Protein AF-0000000084936462 (afdb_homodimer)

InterPro domains:
  IPR008503 Retropepsin-like aspartic endopeptidase RimB [PF05618] (37-159)
  IPR021109 Aspartic peptidase domain superfamily [G3DSA:2.40.70.10] (25-157)
  IPR021109 Aspartic peptidase domain superfamily [SSF50630] (28-159)

Structure (mmCIF, N/CA/C/O backbone):
data_AF-0000000084936462-model_v1
#
loop_
_entity.id
_entity.type
_entity.pdbx_description
1 polymer 'Putative ATP-dependent zinc protease domain-containing protein'
#
loop_
_atom_site.group_PDB
_atom_site.id
_atom_site.type_symbol
_atom_site.label_atom_id
_atom_site.label_alt_id
_atom_site.label_comp_id
_atom_site.label_asym_id
_atom_site.label_entity_id
_atom_site.label_seq_id
_atom_site.pdbx_PDB_ins_code
_atom_site.Cartn_x
_atom_site.Cartn_y
_atom_site.Cartn_z
_atom_site.occupancy
_atom_site.B_iso_or_equiv
_atom_site.auth_seq_id
_atom_site.auth_comp_id
_atom_site.auth_asym_id
_atom_site.auth_atom_id
_atom_site.pdbx_PDB_model_num
ATOM 1 N N . MET A 1 1 ? -70.438 -21.828 -47.156 1 36.28 1 MET A N 1
ATOM 2 C CA . MET A 1 1 ? -70.188 -21.406 -45.781 1 36.28 1 MET A CA 1
ATOM 3 C C . MET A 1 1 ? -68.688 -21.172 -45.562 1 36.28 1 MET A C 1
ATOM 5 O O . MET A 1 1 ? -67.938 -22.125 -45.562 1 36.28 1 MET A O 1
ATOM 9 N N . VAL A 1 2 ? -68.188 -20.016 -46.031 1 46.34 2 VAL A N 1
ATOM 10 C CA . VAL A 1 2 ? -66.812 -19.578 -46.094 1 46.34 2 VAL A CA 1
ATOM 11 C C . VAL A 1 2 ? -66.25 -19.375 -44.656 1 46.34 2 VAL A C 1
ATOM 13 O O . VAL A 1 2 ? -66.812 -18.594 -43.875 1 46.34 2 VAL A O 1
ATOM 16 N N . LYS A 1 3 ? -65.625 -20.406 -44.031 1 43.53 3 LYS A N 1
ATOM 17 C CA . LYS A 1 3 ? -65 -20.406 -42.719 1 43.53 3 LYS A CA 1
ATOM 18 C C . LYS A 1 3 ? -63.875 -19.359 -42.688 1 43.53 3 LYS A C 1
ATOM 20 O O . LYS A 1 3 ? -62.938 -19.406 -43.469 1 43.53 3 LYS A O 1
ATOM 25 N N . HIS A 1 4 ? -64.125 -18.094 -42.344 1 48.53 4 HIS A N 1
ATOM 26 C CA . HIS A 1 4 ? -63.156 -17.031 -42.062 1 48.53 4 HIS A CA 1
ATOM 27 C C . HIS A 1 4 ? -62.25 -17.438 -40.906 1 48.53 4 HIS A C 1
ATOM 29 O O . HIS A 1 4 ? -62.719 -17.734 -39.812 1 48.53 4 HIS A O 1
ATOM 35 N N . TYR A 1 5 ? -61.094 -18.141 -41.125 1 45.81 5 TYR A N 1
ATOM 36 C CA . TYR A 1 5 ? -60.062 -18.391 -40.156 1 45.81 5 TYR A CA 1
ATOM 37 C C . TYR A 1 5 ? -59.438 -17.078 -39.656 1 45.81 5 TYR A C 1
ATOM 39 O O . TYR A 1 5 ? -59.031 -16.234 -40.438 1 45.81 5 TYR A O 1
ATOM 47 N N . CYS A 1 6 ? -59.938 -16.5 -38.562 1 41.47 6 CYS A N 1
ATOM 48 C CA . CYS A 1 6 ? -59.344 -15.383 -37.875 1 41.47 6 CYS A CA 1
ATOM 49 C C . CYS A 1 6 ? -57.906 -15.734 -37.406 1 41.47 6 CYS A C 1
ATOM 51 O O . CYS A 1 6 ? -57.719 -16.719 -36.719 1 41.47 6 CYS A O 1
ATOM 53 N N . LYS A 1 7 ? -56.875 -15.297 -38.219 1 46.41 7 LYS A N 1
ATOM 54 C CA . LYS A 1 7 ? -55.469 -15.359 -37.812 1 46.41 7 LYS A CA 1
ATOM 55 C C . LYS A 1 7 ? -55.219 -14.602 -36.5 1 46.41 7 LYS A C 1
ATOM 57 O O . LYS A 1 7 ? -55.438 -13.391 -36.438 1 46.41 7 LYS A O 1
ATOM 62 N N . VAL A 1 8 ? -55.438 -15.211 -35.344 1 48.88 8 VAL A N 1
ATOM 63 C CA . VAL A 1 8 ? -55 -14.648 -34.062 1 48.88 8 VAL A CA 1
ATOM 64 C C . VAL A 1 8 ? -53.5 -14.422 -34.094 1 48.88 8 VAL A C 1
ATOM 66 O O . VAL A 1 8 ? -52.719 -15.352 -34.281 1 48.88 8 VAL A O 1
ATOM 69 N N . LEU A 1 9 ? -53 -13.211 -34.531 1 51.03 9 LEU A N 1
ATOM 70 C CA . LEU A 1 9 ? -51.625 -12.773 -34.375 1 51.03 9 LEU A CA 1
ATOM 71 C C . LEU A 1 9 ? -51.219 -12.727 -32.906 1 51.03 9 LEU A C 1
ATOM 73 O O . LEU A 1 9 ? -51.781 -11.945 -32.125 1 51.03 9 LEU A O 1
ATOM 77 N N . LEU A 1 10 ? -50.781 -13.867 -32.375 1 52.81 10 LEU A N 1
ATOM 78 C CA . LEU A 1 10 ? -50.156 -13.875 -31.047 1 52.81 10 LEU A CA 1
ATOM 79 C C . LEU A 1 10 ? -48.906 -13.008 -31.031 1 52.81 10 LEU A C 1
ATOM 81 O O . LEU A 1 10 ? -47.938 -13.297 -31.734 1 52.81 10 LEU A O 1
ATOM 85 N N . LEU A 1 11 ? -49.031 -11.688 -30.828 1 53.72 11 LEU A N 1
ATOM 86 C CA . LEU A 1 11 ? -47.875 -10.828 -30.531 1 53.72 11 LEU A CA 1
ATOM 87 C C . LEU A 1 11 ? -47.156 -11.305 -29.297 1 53.72 11 LEU A C 1
ATOM 89 O O . LEU A 1 11 ? -47.719 -11.312 -28.188 1 53.72 11 LEU A O 1
ATOM 93 N N . ALA A 1 12 ? -46.125 -12.195 -29.484 1 56.03 12 ALA A N 1
ATOM 94 C CA . ALA A 1 12 ? -45.219 -12.539 -28.391 1 56.03 12 ALA A CA 1
ATOM 95 C C . ALA A 1 12 ? -44.5 -11.305 -27.875 1 56.03 12 ALA A C 1
ATOM 97 O O . ALA A 1 12 ? -43.719 -10.672 -28.609 1 56.03 12 ALA A O 1
ATOM 98 N N . LEU A 1 13 ? -45.062 -10.508 -26.938 1 56.88 13 LEU A N 1
ATOM 99 C CA . LEU A 1 13 ? -44.344 -9.469 -26.219 1 56.88 13 LEU A CA 1
ATOM 100 C C . LEU A 1 13 ? -43.062 -10.023 -25.609 1 56.88 13 LEU A C 1
ATOM 102 O O . LEU A 1 13 ? -43.125 -10.828 -24.672 1 56.88 13 LEU A O 1
ATOM 106 N N . LEU A 1 14 ? -41.969 -10.109 -26.344 1 55.12 14 LEU A N 1
ATOM 107 C CA . LEU A 1 14 ? -40.656 -10.391 -25.766 1 55.12 14 LEU A CA 1
ATOM 108 C C . LEU A 1 14 ? -40.281 -9.328 -24.734 1 55.12 14 LEU A C 1
ATOM 110 O O . LEU A 1 14 ? -40.031 -8.18 -25.078 1 55.12 14 LEU A O 1
ATOM 114 N N . LEU A 1 15 ? -40.812 -9.359 -23.547 1 55.59 15 LEU A N 1
ATOM 115 C CA . LEU A 1 15 ? -40.281 -8.5 -22.5 1 55.59 15 LEU A CA 1
ATOM 116 C C . LEU A 1 15 ? -38.781 -8.703 -22.328 1 55.59 15 LEU A C 1
ATOM 118 O O . LEU A 1 15 ? -38.312 -9.828 -22.188 1 55.59 15 LEU A O 1
ATOM 122 N N . PRO A 1 16 ? -38.031 -7.691 -22.688 1 55.25 16 PRO A N 1
ATOM 123 C CA . PRO A 1 16 ? -36.594 -7.828 -22.375 1 55.25 16 PRO A CA 1
ATOM 124 C C . PRO A 1 16 ? -36.344 -8.133 -20.906 1 55.25 16 PRO A C 1
ATOM 126 O O . PRO A 1 16 ? -36.938 -7.496 -20.031 1 55.25 16 PRO A O 1
ATOM 129 N N . LEU A 1 17 ? -35.969 -9.359 -20.578 1 55.22 17 LEU A N 1
ATOM 130 C CA . LEU A 1 17 ? -35.406 -9.609 -19.266 1 55.22 17 LEU A CA 1
ATOM 131 C C . LEU A 1 17 ? -34.219 -8.656 -19 1 55.22 17 LEU A C 1
ATOM 133 O O . LEU A 1 17 ? -33.188 -8.758 -19.641 1 55.22 17 LEU A O 1
ATOM 137 N N . ALA A 1 18 ? -34.5 -7.465 -18.609 1 45.22 18 ALA A N 1
ATOM 138 C CA . ALA A 1 18 ? -33.375 -6.688 -18.094 1 45.22 18 ALA A CA 1
ATOM 139 C C . ALA A 1 18 ? -32.562 -7.488 -17.062 1 45.22 18 ALA A C 1
ATOM 141 O O . ALA A 1 18 ? -33.125 -7.918 -16.047 1 45.22 18 ALA A O 1
ATOM 142 N N . GLY A 1 19 ? -31.609 -8.156 -17.484 1 42.41 19 GLY A N 1
ATOM 143 C CA . GLY A 1 19 ? -30.672 -8.703 -16.516 1 42.41 19 GLY A CA 1
ATOM 144 C C . GLY A 1 19 ? -30.25 -7.703 -15.461 1 42.41 19 GLY A C 1
ATOM 145 O O . GLY A 1 19 ? -29.672 -6.656 -15.781 1 42.41 19 GLY A O 1
ATOM 146 N N . THR A 1 20 ? -30.969 -7.504 -14.516 1 44.44 20 THR A N 1
ATOM 147 C CA . THR A 1 20 ? -30.359 -6.82 -13.383 1 44.44 20 THR A CA 1
ATOM 148 C C . THR A 1 20 ? -28.953 -7.344 -13.117 1 44.44 20 THR A C 1
ATOM 150 O O . THR A 1 20 ? -28.75 -8.547 -12.938 1 44.44 20 THR A O 1
ATOM 153 N N . SER A 1 21 ? -27.969 -6.891 -13.766 1 45.19 21 SER A N 1
ATOM 154 C CA . SER A 1 21 ? -26.625 -7.168 -13.273 1 45.19 21 SER A CA 1
ATOM 155 C C . SER A 1 21 ? -26.578 -7.062 -11.75 1 45.19 21 SER A C 1
ATOM 157 O O . SER A 1 21 ? -26.734 -5.977 -11.188 1 45.19 21 SER A O 1
ATOM 159 N N . LEU A 1 22 ? -27.141 -7.918 -11.07 1 44 22 LEU A N 1
ATOM 160 C CA . LEU A 1 22 ? -26.938 -7.914 -9.633 1 44 22 LEU A CA 1
ATOM 161 C C . LEU A 1 22 ? -25.5 -7.512 -9.289 1 44 22 LEU A C 1
ATOM 163 O O . LEU A 1 22 ? -24.547 -8.148 -9.742 1 44 22 LEU A O 1
ATOM 167 N N . ALA A 1 23 ? -25.203 -6.301 -9.32 1 49.84 23 ALA A N 1
ATOM 168 C CA . ALA A 1 23 ? -23.969 -5.93 -8.633 1 49.84 23 ALA A CA 1
ATOM 169 C C . ALA A 1 23 ? -23.656 -6.906 -7.504 1 49.84 23 ALA A C 1
ATOM 171 O O . ALA A 1 23 ? -24.453 -7.055 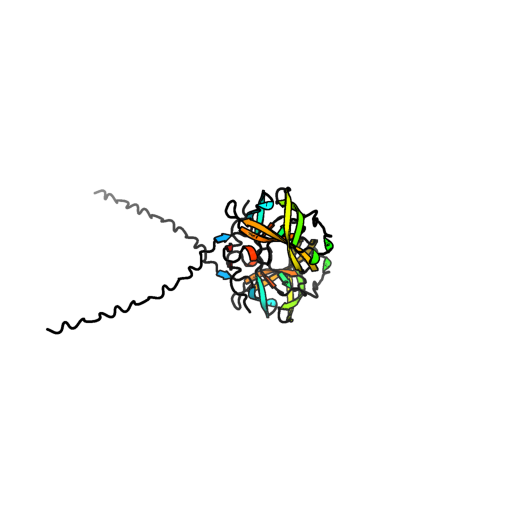-6.566 1 49.84 23 ALA A O 1
ATOM 172 N N . ALA A 1 24 ? -23.078 -8.117 -7.785 1 60.66 24 ALA A N 1
ATOM 173 C CA . ALA A 1 24 ? -22.719 -9.156 -6.828 1 60.66 24 ALA A CA 1
ATOM 174 C C . ALA A 1 24 ? -22.25 -8.555 -5.504 1 60.66 24 ALA A C 1
ATOM 176 O O . ALA A 1 24 ? -21.562 -7.527 -5.488 1 60.66 24 ALA A O 1
ATOM 177 N N . ASP A 1 25 ? -22.828 -8.891 -4.434 1 85.81 25 ASP A N 1
ATOM 178 C CA . ASP A 1 25 ? -22.531 -8.461 -3.072 1 85.81 25 ASP A CA 1
ATOM 179 C C . ASP A 1 25 ? -21.062 -8.695 -2.723 1 85.81 25 ASP A C 1
ATOM 181 O O . ASP A 1 25 ? -20.578 -9.828 -2.785 1 85.81 25 ASP A O 1
ATOM 185 N N . LYS A 1 26 ? -20.219 -7.668 -2.766 1 94.44 26 LYS A N 1
ATOM 186 C CA . LYS A 1 26 ? -18.812 -7.758 -2.414 1 94.44 26 LYS A CA 1
ATOM 187 C C . LYS A 1 26 ? -18.625 -8.125 -0.943 1 94.44 26 LYS A C 1
ATOM 189 O O . LYS A 1 26 ? -19.406 -7.703 -0.093 1 94.44 26 LYS A O 1
ATOM 194 N N . THR A 1 27 ? -17.672 -8.961 -0.724 1 96.62 27 THR A N 1
ATOM 195 C CA . THR A 1 27 ? -17.297 -9.328 0.635 1 96.62 27 THR A CA 1
ATOM 196 C C . THR A 1 27 ? -16.406 -8.25 1.259 1 96.62 27 THR A C 1
ATOM 198 O O . THR A 1 27 ? -15.523 -7.715 0.6 1 96.62 27 THR A O 1
ATOM 201 N N . VAL A 1 28 ? -16.625 -7.945 2.52 1 97.25 28 VAL A N 1
ATOM 202 C CA . VAL A 1 28 ? -15.781 -6.977 3.207 1 97.25 28 VAL A CA 1
ATOM 203 C C . VAL A 1 28 ? -14.594 -7.688 3.852 1 97.25 28 VAL A C 1
ATOM 205 O O . VAL A 1 28 ? -14.766 -8.68 4.566 1 97.25 28 VAL A O 1
ATOM 208 N N . ILE A 1 29 ? -13.383 -7.219 3.619 1 98.06 29 ILE A N 1
ATOM 209 C CA . ILE A 1 29 ? -12.156 -7.797 4.152 1 98.06 29 ILE A CA 1
ATOM 210 C C . ILE A 1 29 ? -11.391 -6.746 4.953 1 98.06 29 ILE A C 1
ATOM 212 O O . ILE A 1 29 ? -11.453 -5.555 4.641 1 98.06 29 ILE A O 1
ATOM 216 N N . GLY A 1 30 ? -10.742 -7.168 6.027 1 98.25 30 GLY A N 1
ATOM 217 C CA . GLY A 1 30 ? -9.953 -6.273 6.863 1 98.25 30 GLY A CA 1
ATOM 218 C C . GLY A 1 30 ? -8.555 -6.023 6.32 1 98.25 30 GLY A C 1
ATOM 219 O O . GLY A 1 30 ? -8.211 -6.504 5.238 1 98.25 30 GLY A O 1
ATOM 220 N N . PRO A 1 31 ? -7.766 -5.25 6.992 1 98.25 31 PRO A N 1
ATOM 221 C CA . PRO A 1 31 ? -6.434 -4.859 6.531 1 98.25 31 PRO A CA 1
ATOM 222 C C . PRO A 1 31 ? -5.426 -6.004 6.598 1 98.25 31 PRO A C 1
ATOM 224 O O . PRO A 1 31 ? -4.336 -5.906 6.027 1 98.25 31 PRO A O 1
ATOM 227 N N . VAL A 1 32 ? -5.75 -7.039 7.387 1 98.5 32 VAL A N 1
ATOM 228 C CA . VAL A 1 32 ? -4.988 -8.281 7.465 1 98.5 32 VAL A CA 1
ATOM 229 C C . VAL A 1 32 ? -5.934 -9.477 7.398 1 98.5 32 VAL A C 1
ATOM 231 O O . VAL A 1 32 ? -6.953 -9.508 8.094 1 98.5 32 VAL A O 1
ATOM 234 N N . ALA A 1 33 ? -5.633 -10.445 6.566 1 98.25 33 ALA A N 1
ATOM 235 C CA . ALA A 1 33 ? -6.488 -11.617 6.402 1 98.25 33 ALA A CA 1
ATOM 236 C C . ALA A 1 33 ? -5.66 -12.891 6.301 1 98.25 33 ALA A C 1
ATOM 238 O O . ALA A 1 33 ? -4.559 -12.883 5.746 1 98.25 33 ALA A O 1
ATOM 239 N N . ARG A 1 34 ? -6.16 -13.953 6.848 1 98.38 34 ARG A N 1
ATOM 240 C CA . ARG A 1 34 ? -5.547 -15.266 6.66 1 98.38 34 ARG A CA 1
ATOM 241 C C . ARG A 1 34 ? -5.926 -15.859 5.309 1 98.38 34 ARG A C 1
ATOM 243 O O . ARG A 1 34 ? -7.105 -16.094 5.031 1 98.38 34 ARG A O 1
ATOM 250 N N . LEU A 1 35 ? -4.969 -16.109 4.484 1 98.75 35 LEU A N 1
ATOM 251 C CA . LEU A 1 35 ? -5.195 -16.625 3.141 1 98.75 35 LEU A CA 1
ATOM 252 C C . LEU A 1 35 ? -4.234 -17.766 2.83 1 98.75 35 LEU A C 1
ATOM 254 O O . LEU A 1 35 ? -3.096 -17.766 3.297 1 98.75 35 LEU A O 1
ATOM 258 N N . ASN A 1 36 ? -4.711 -18.625 2.006 1 98.75 36 ASN A N 1
ATOM 259 C CA . ASN A 1 36 ? -3.936 -19.781 1.591 1 98.75 36 ASN A CA 1
ATOM 260 C C . ASN A 1 36 ? -3.322 -19.594 0.208 1 98.75 36 ASN A C 1
ATOM 262 O O . ASN A 1 36 ? -3.934 -18.969 -0.662 1 98.75 36 ASN A O 1
ATOM 266 N N . VAL A 1 37 ? -2.109 -20.062 0.071 1 98.88 37 VAL A N 1
ATOM 267 C CA . VAL A 1 37 ? -1.484 -20.25 -1.235 1 98.88 37 VAL A CA 1
ATOM 268 C C . VAL A 1 37 ? -1.336 -21.734 -1.535 1 98.88 37 VAL A C 1
ATOM 270 O O . VAL A 1 37 ? -0.519 -22.422 -0.917 1 98.88 37 VAL A O 1
ATOM 273 N N . VAL A 1 38 ? -2.012 -22.156 -2.525 1 98.94 38 VAL A N 1
ATOM 274 C CA . VAL A 1 38 ? -2.141 -23.594 -2.793 1 98.94 38 VAL A CA 1
ATOM 275 C C . VAL A 1 38 ? -0.78 -24.172 -3.168 1 98.94 38 VAL A C 1
ATOM 277 O O . VAL A 1 38 ? -0.371 -25.203 -2.633 1 98.94 38 VAL A O 1
ATOM 280 N N . GLU A 1 39 ? 0 -23.531 -4.008 1 98.81 39 GLU A N 1
ATOM 281 C CA . GLU A 1 39 ? 1.266 -24.031 -4.527 1 98.81 39 GLU A CA 1
ATOM 282 C C . GLU A 1 39 ? 2.307 -24.156 -3.416 1 98.81 39 GLU A C 1
ATOM 284 O O . GLU A 1 39 ? 3.203 -25 -3.49 1 98.81 39 GLU A O 1
ATOM 289 N N . ALA A 1 40 ? 2.135 -23.375 -2.391 1 98.75 40 ALA A N 1
ATOM 290 C CA . ALA A 1 40 ? 3.035 -23.453 -1.244 1 98.75 40 ALA A CA 1
ATOM 291 C C . ALA A 1 40 ? 2.502 -24.422 -0.195 1 98.75 40 ALA A C 1
ATOM 293 O O . ALA A 1 40 ? 3.236 -24.844 0.704 1 98.75 40 ALA A O 1
ATOM 294 N N . ASP A 1 41 ? 1.219 -24.703 -0.333 1 98.38 41 ASP A N 1
ATOM 295 C CA . ASP A 1 41 ? 0.508 -25.438 0.711 1 98.38 41 ASP A CA 1
ATOM 296 C C . ASP A 1 41 ? 0.708 -24.781 2.076 1 98.38 41 ASP A C 1
ATOM 298 O O . ASP A 1 41 ? 1.063 -25.453 3.047 1 98.38 41 ASP A O 1
ATOM 302 N N . LEU A 1 42 ? 0.593 -23.484 2.158 1 98.62 42 LEU A N 1
ATOM 303 C CA . LEU A 1 42 ? 0.785 -22.688 3.367 1 98.62 42 LEU A CA 1
ATOM 304 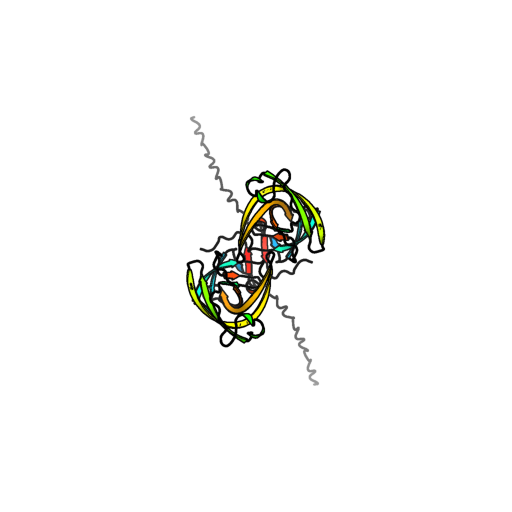C C . LEU A 1 42 ? -0.331 -21.656 3.523 1 98.62 42 LEU A C 1
ATOM 306 O O . LEU A 1 42 ? -0.841 -21.125 2.529 1 98.62 42 LEU A O 1
ATOM 310 N N . SER A 1 43 ? -0.66 -21.438 4.762 1 98.5 43 SER A N 1
ATOM 311 C CA . SER A 1 43 ? -1.491 -20.297 5.133 1 98.5 43 SER A CA 1
ATOM 312 C C . SER A 1 43 ? -0.637 -19.094 5.523 1 98.5 43 SER A C 1
ATOM 314 O O . SER A 1 43 ? 0.382 -19.25 6.199 1 98.5 43 SER A O 1
ATOM 316 N N . TYR A 1 44 ? -1.037 -17.922 5.082 1 98.62 44 TYR A N 1
ATOM 317 C CA . TYR A 1 44 ? -0.336 -16.672 5.355 1 98.62 44 TYR A CA 1
ATOM 318 C C . TYR A 1 44 ? -1.243 -15.695 6.082 1 98.62 44 TYR A C 1
ATOM 320 O O . TYR A 1 44 ? -2.453 -15.664 5.848 1 98.62 44 TYR A O 1
ATOM 328 N N . LEU A 1 45 ? -0.695 -14.953 6.98 1 98.25 45 LEU A N 1
ATOM 329 C CA . LEU A 1 45 ? -1.282 -13.648 7.266 1 98.25 45 LEU A CA 1
ATOM 330 C C . LEU A 1 45 ? -0.891 -12.633 6.195 1 98.25 45 LEU A C 1
ATOM 332 O O . LEU A 1 45 ? 0.29 -12.312 6.039 1 98.25 45 LEU A O 1
ATOM 336 N N . ALA A 1 46 ? -1.868 -12.188 5.473 1 98.62 46 ALA A N 1
ATOM 337 C CA . ALA A 1 46 ? -1.606 -11.32 4.328 1 98.62 46 ALA A CA 1
ATOM 338 C C . ALA A 1 46 ? -2.027 -9.883 4.621 1 98.62 46 ALA A C 1
ATOM 340 O O . ALA A 1 46 ? -3.07 -9.648 5.234 1 98.62 46 ALA A O 1
ATOM 341 N N . ARG A 1 47 ? -1.21 -8.961 4.25 1 98.06 47 ARG A N 1
ATOM 342 C CA . ARG A 1 47 ? -1.589 -7.555 4.27 1 98.06 47 ARG A CA 1
ATOM 343 C C . ARG A 1 47 ? -2.414 -7.191 3.041 1 98.06 47 ARG A C 1
ATOM 345 O O . ARG A 1 47 ? -2.027 -7.5 1.913 1 98.06 47 ARG A O 1
ATOM 352 N N . ILE A 1 48 ? -3.607 -6.598 3.266 1 98.75 48 ILE A N 1
ATOM 353 C CA . ILE A 1 48 ? -4.453 -6.109 2.182 1 98.75 48 ILE A CA 1
ATOM 354 C C . ILE A 1 48 ? -4.004 -4.711 1.764 1 98.75 48 ILE A C 1
ATOM 356 O O . ILE A 1 48 ? -4.102 -3.76 2.543 1 98.75 48 ILE A O 1
ATOM 360 N N . ASP A 1 49 ? -3.529 -4.605 0.579 1 97.69 49 ASP A N 1
ATOM 361 C CA . ASP A 1 49 ? -2.801 -3.424 0.125 1 97.69 49 ASP A CA 1
ATOM 362 C C . ASP A 1 49 ? -3.402 -2.869 -1.163 1 97.69 49 ASP A C 1
ATOM 364 O O . ASP A 1 49 ? -2.967 -3.223 -2.262 1 97.69 49 ASP A O 1
ATOM 368 N N . THR A 1 50 ? -4.266 -1.874 -1.041 1 98.5 50 THR A N 1
ATOM 369 C CA . THR A 1 50 ? -4.895 -1.265 -2.205 1 98.5 50 THR A CA 1
ATOM 370 C C . THR A 1 50 ? -3.92 -0.339 -2.928 1 98.5 50 THR A C 1
ATOM 372 O O . THR A 1 50 ? -4.199 0.125 -4.035 1 98.5 50 THR A O 1
ATOM 375 N N . GLY A 1 51 ? -2.744 -0.103 -2.412 1 96.19 51 GLY A N 1
ATOM 376 C CA . GLY A 1 51 ? -1.713 0.679 -3.076 1 96.19 51 GLY A CA 1
ATOM 377 C C . GLY A 1 51 ? -0.925 -0.117 -4.098 1 96.19 51 GLY A C 1
ATOM 378 O O . GLY A 1 51 ? -0.246 0.458 -4.953 1 96.19 51 GLY A O 1
ATOM 379 N N . ALA A 1 52 ? -1.007 -1.355 -3.992 1 95.38 52 ALA A N 1
ATOM 380 C CA . ALA A 1 52 ? -0.285 -2.24 -4.906 1 95.38 52 ALA A CA 1
ATOM 381 C C . ALA A 1 52 ? -1.195 -2.732 -6.027 1 95.38 52 ALA A C 1
ATOM 383 O O . ALA A 1 52 ? -2.277 -3.266 -5.766 1 95.38 52 ALA A O 1
ATOM 384 N N . SER A 1 53 ? -0.756 -2.633 -7.223 1 95.56 53 SER A N 1
ATOM 385 C CA . SER A 1 53 ? -1.545 -3.115 -8.352 1 95.56 53 SER A CA 1
ATOM 386 C C . SER A 1 53 ? -1.606 -4.641 -8.375 1 95.56 53 SER A C 1
ATOM 388 O O . SER A 1 53 ? -2.646 -5.219 -8.688 1 95.56 53 SER A O 1
ATOM 390 N N . LYS A 1 54 ? -0.461 -5.258 -7.949 1 97.31 54 LYS A N 1
ATOM 391 C CA . LYS A 1 54 ? -0.377 -6.715 -8 1 97.31 54 LYS A CA 1
ATOM 392 C C . LYS A 1 54 ? -0.127 -7.297 -6.613 1 97.31 54 LYS A C 1
ATOM 394 O O . LYS A 1 54 ? 0.604 -6.711 -5.809 1 97.31 54 LYS A O 1
ATOM 399 N N . THR A 1 55 ? -0.661 -8.453 -6.418 1 98.62 55 THR A N 1
ATOM 400 C CA . THR A 1 55 ? -0.336 -9.305 -5.277 1 98.62 55 THR A CA 1
ATOM 401 C C . THR A 1 55 ? 1.128 -9.734 -5.32 1 98.62 55 THR A C 1
ATOM 403 O O . THR A 1 55 ? 1.697 -9.906 -6.402 1 98.62 55 THR A O 1
ATOM 406 N N . SER A 1 56 ? 1.759 -9.836 -4.094 1 98.12 56 SER A N 1
ATOM 407 C CA . SER A 1 56 ? 3.166 -10.219 -4.031 1 98.12 56 SER A CA 1
ATOM 408 C C . SER A 1 56 ? 3.414 -11.234 -2.928 1 98.12 56 SER A C 1
ATOM 410 O O . SER A 1 56 ? 2.738 -11.219 -1.896 1 98.12 56 SER A O 1
ATOM 412 N N . ILE A 1 57 ? 4.414 -12.133 -3.139 1 98.81 57 ILE A N 1
ATOM 413 C CA . ILE A 1 57 ? 4.781 -13.133 -2.148 1 98.81 57 ILE A CA 1
ATOM 414 C C . ILE A 1 57 ? 6.293 -13.109 -1.922 1 98.81 57 ILE A C 1
ATOM 416 O O . ILE A 1 57 ? 7.059 -12.805 -2.84 1 98.81 57 ILE A O 1
ATOM 420 N N . HIS A 1 58 ? 6.68 -13.367 -0.722 1 98.56 58 HIS A N 1
ATOM 421 C CA . HIS A 1 58 ? 8.102 -13.508 -0.408 1 98.56 58 HIS A CA 1
ATOM 422 C C . HIS A 1 58 ? 8.734 -14.617 -1.235 1 98.56 58 HIS A C 1
ATOM 424 O O . 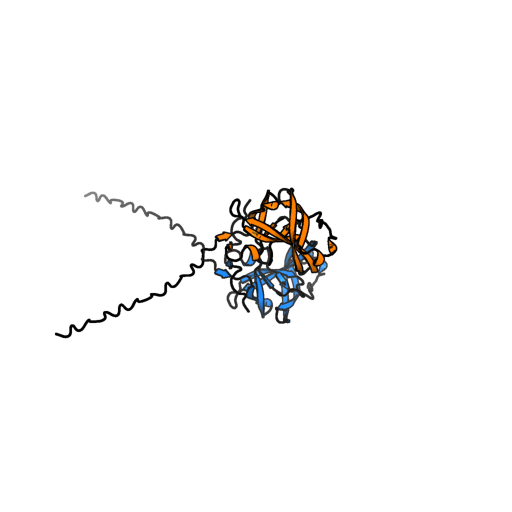HIS A 1 58 ? 8.219 -15.734 -1.284 1 98.56 58 HIS A O 1
ATOM 430 N N . ALA A 1 59 ? 9.812 -14.305 -1.837 1 98.62 59 ALA A N 1
ATOM 431 C CA . ALA A 1 59 ? 10.586 -15.258 -2.629 1 98.62 59 ALA A CA 1
ATOM 432 C C . ALA A 1 59 ? 12.086 -15.07 -2.412 1 98.62 59 ALA A C 1
ATOM 434 O O . ALA A 1 59 ? 12.594 -13.953 -2.529 1 98.62 59 ALA A O 1
ATOM 435 N N . GLU A 1 60 ? 12.727 -16.062 -2.072 1 98.12 60 GLU A N 1
ATOM 436 C CA . GLU A 1 60 ? 14.18 -16.094 -1.958 1 98.12 60 GLU A CA 1
ATOM 437 C C . GLU A 1 60 ? 14.773 -17.297 -2.668 1 98.12 60 GLU A C 1
ATOM 439 O O . GLU A 1 60 ? 14.039 -18.219 -3.064 1 98.12 60 GLU A O 1
ATOM 444 N N . ASN A 1 61 ? 16.062 -17.234 -3.002 1 98.25 61 ASN A N 1
ATOM 445 C CA . ASN A 1 61 ? 16.781 -18.312 -3.678 1 98.25 61 ASN A CA 1
ATOM 446 C C . ASN A 1 61 ? 16.125 -18.656 -5.016 1 98.25 61 ASN A C 1
ATOM 448 O O . ASN A 1 61 ? 15.898 -19.828 -5.316 1 98.25 61 ASN A O 1
ATOM 452 N N . MET A 1 62 ? 15.867 -17.734 -5.801 1 98.75 62 MET A N 1
ATOM 453 C CA . MET A 1 62 ? 15.188 -17.906 -7.086 1 98.75 62 MET A CA 1
ATOM 454 C C . MET A 1 62 ? 16.141 -18.484 -8.125 1 98.75 62 MET A C 1
ATOM 456 O O . MET A 1 62 ? 17.297 -18.078 -8.203 1 98.75 62 MET A O 1
ATOM 460 N N . GLN A 1 63 ? 15.594 -19.422 -8.852 1 98.75 63 GLN A N 1
ATOM 461 C CA . GLN A 1 63 ? 16.344 -20.047 -9.945 1 98.75 63 GLN A CA 1
ATOM 462 C C . GLN A 1 63 ? 15.453 -20.25 -11.164 1 98.75 63 GLN A C 1
ATOM 464 O O . GLN A 1 63 ? 14.375 -20.844 -11.062 1 98.75 63 GLN A O 1
ATOM 469 N N . VAL A 1 64 ? 15.922 -19.75 -12.266 1 98.75 64 VAL A N 1
ATOM 470 C CA . VAL A 1 64 ? 15.211 -20.016 -13.516 1 98.75 64 VAL A CA 1
ATOM 471 C C . VAL A 1 64 ? 15.734 -21.312 -14.125 1 98.75 64 VAL A C 1
ATOM 473 O O . VAL A 1 64 ? 16.938 -21.5 -14.289 1 98.75 64 VAL A O 1
ATOM 476 N N . ILE A 1 65 ? 14.828 -22.203 -14.344 1 98.19 65 ILE A N 1
ATOM 477 C CA . ILE A 1 65 ? 15.211 -23.469 -14.961 1 98.19 65 ILE A CA 1
ATOM 478 C C . ILE A 1 65 ? 15.523 -23.25 -16.438 1 98.19 65 ILE A C 1
ATOM 480 O O . ILE A 1 65 ? 14.648 -22.844 -17.203 1 98.19 65 ILE A O 1
ATOM 484 N N . GLY A 1 66 ? 16.734 -23.5 -16.906 1 96.44 66 GLY A N 1
ATOM 485 C CA . GLY A 1 66 ? 17.156 -23.328 -18.281 1 96.44 66 GLY A CA 1
ATOM 486 C C . GLY A 1 66 ? 17.5 -21.906 -18.641 1 96.44 66 GLY A C 1
ATOM 487 O O . GLY A 1 66 ? 17.469 -21.516 -19.812 1 96.44 66 GLY A O 1
ATOM 488 N N . GLY A 1 67 ? 17.719 -21.047 -17.594 1 96.56 67 GLY A N 1
ATOM 489 C CA . GLY A 1 67 ? 18.062 -19.672 -17.875 1 96.56 67 GLY A CA 1
ATOM 490 C C . GLY A 1 67 ? 18.75 -18.969 -16.719 1 96.56 67 GLY A C 1
ATOM 491 O O . GLY A 1 67 ? 18.812 -19.516 -15.609 1 96.56 67 GLY A O 1
ATOM 492 N N . ASP A 1 68 ? 19.219 -17.797 -17.062 1 98.06 68 ASP A N 1
ATOM 493 C CA . ASP A 1 68 ? 19.797 -16.922 -16.031 1 98.06 68 ASP A CA 1
ATOM 494 C C . ASP A 1 68 ? 18.734 -16.016 -15.422 1 98.06 68 ASP A C 1
ATOM 496 O O . ASP A 1 68 ? 17.891 -15.477 -16.141 1 98.06 68 ASP A O 1
ATOM 500 N N . LEU A 1 69 ? 18.875 -15.797 -14.109 1 97.94 69 LEU A N 1
ATOM 501 C CA . LEU A 1 69 ? 17.875 -15.016 -13.375 1 97.94 69 LEU A CA 1
ATOM 502 C C . LEU A 1 69 ? 17.797 -13.594 -13.93 1 97.94 69 LEU A C 1
ATOM 504 O O . LEU A 1 69 ? 16.734 -12.992 -13.945 1 97.94 69 LEU A O 1
ATOM 508 N N . GLN A 1 70 ? 18.875 -13.109 -14.453 1 97.38 70 GLN A N 1
ATOM 509 C CA . GLN A 1 70 ? 18.969 -11.695 -14.812 1 97.38 70 GLN A CA 1
ATOM 510 C C . GLN A 1 70 ? 18.5 -11.469 -16.25 1 97.38 70 GLN A C 1
ATOM 512 O O . GLN A 1 70 ? 18.516 -10.336 -16.734 1 97.38 70 GLN A O 1
ATOM 517 N N . ASP A 1 71 ? 17.953 -12.555 -16.906 1 97.94 71 ASP A N 1
ATOM 518 C CA . ASP A 1 71 ? 17.547 -12.422 -18.312 1 97.94 71 ASP A CA 1
ATOM 519 C C . ASP A 1 71 ? 16.125 -11.875 -18.406 1 97.94 71 ASP A C 1
ATOM 521 O O . ASP A 1 71 ? 15.641 -11.586 -19.5 1 97.94 71 ASP A O 1
ATOM 525 N N . TRP A 1 72 ? 15.492 -11.789 -17.375 1 97.62 72 TRP A N 1
ATOM 526 C CA . TRP A 1 72 ? 14.195 -11.141 -17.203 1 97.62 72 TRP A CA 1
ATOM 527 C C . TRP A 1 72 ? 13.258 -11.477 -18.359 1 97.62 72 TRP A C 1
ATOM 529 O O . TRP A 1 72 ? 12.867 -12.633 -18.516 1 97.62 72 TRP A O 1
ATOM 539 N N . ASP A 1 73 ? 12.93 -10.578 -19.219 1 97.81 73 ASP A N 1
ATOM 540 C CA . ASP A 1 73 ? 11.914 -10.781 -20.25 1 97.81 73 ASP A CA 1
ATOM 541 C C . ASP A 1 73 ? 12.203 -12.031 -21.062 1 97.81 73 ASP A C 1
ATOM 543 O O . ASP A 1 73 ? 11.281 -12.703 -21.531 1 97.81 73 ASP A O 1
ATOM 547 N N . ASP A 1 74 ? 13.414 -12.406 -21.188 1 98.19 74 ASP A N 1
ATOM 548 C CA . ASP A 1 74 ? 13.789 -13.578 -21.969 1 98.19 74 ASP A CA 1
ATOM 549 C C . ASP A 1 74 ? 13.406 -14.867 -21.25 1 98.19 74 ASP A C 1
ATOM 551 O O . ASP A 1 74 ? 13.414 -15.945 -21.844 1 98.19 74 ASP A O 1
ATOM 555 N N . ASN A 1 75 ? 13.109 -14.711 -20.016 1 98.62 75 ASN A N 1
ATOM 556 C CA . ASN A 1 75 ? 12.781 -15.891 -19.203 1 98.62 75 ASN A CA 1
ATOM 557 C C . ASN A 1 75 ? 11.281 -16.172 -19.219 1 98.62 75 ASN A C 1
ATOM 559 O O . ASN A 1 75 ? 10.836 -17.188 -18.672 1 98.62 75 ASN A O 1
ATOM 563 N N . ILE A 1 76 ? 10.438 -15.289 -19.812 1 98.62 76 ILE A N 1
ATOM 564 C CA . ILE A 1 76 ? 9 -15.5 -19.844 1 98.62 76 ILE A CA 1
ATOM 565 C C . ILE A 1 76 ? 8.688 -16.844 -20.516 1 98.62 76 ILE A C 1
ATOM 567 O O . ILE A 1 76 ? 9.234 -17.156 -21.562 1 98.62 76 ILE A O 1
ATOM 571 N N . GLY A 1 77 ? 7.875 -17.625 -19.859 1 98.69 77 GLY A N 1
ATOM 572 C CA . GLY A 1 77 ? 7.539 -18.953 -20.359 1 98.69 77 GLY A CA 1
ATOM 573 C C . GLY A 1 77 ? 8.367 -20.062 -19.734 1 98.69 77 GLY A C 1
ATOM 574 O O . GLY A 1 77 ? 7.996 -21.234 -19.797 1 98.69 77 GLY A O 1
ATOM 575 N N . LYS A 1 78 ? 9.516 -19.703 -19.188 1 98.75 78 LYS A N 1
ATOM 576 C CA . LYS A 1 78 ? 10.328 -20.688 -18.469 1 98.75 78 LYS A CA 1
ATOM 577 C C . LYS A 1 78 ? 9.812 -20.906 -17.047 1 98.75 78 LYS A C 1
ATOM 579 O O . LYS A 1 78 ? 8.945 -20.156 -16.578 1 98.75 78 LYS A O 1
ATOM 584 N N . SER A 1 79 ? 10.352 -21.922 -16.453 1 98.81 79 SER A N 1
ATOM 585 C CA . SER A 1 79 ? 10.008 -22.203 -15.055 1 98.81 79 SER A CA 1
ATOM 586 C C . SER A 1 79 ? 10.969 -21.516 -14.102 1 98.81 79 SER A C 1
ATOM 588 O O . SER A 1 79 ? 12.156 -21.375 -14.398 1 98.81 79 SER A O 1
ATOM 590 N N . ILE A 1 80 ? 10.43 -21.094 -12.969 1 98.94 80 ILE A N 1
ATOM 591 C CA . ILE A 1 80 ? 11.242 -20.516 -11.891 1 98.94 80 ILE A CA 1
ATOM 592 C C . ILE A 1 80 ? 10.945 -21.25 -10.586 1 98.94 80 ILE A C 1
ATOM 594 O O . ILE A 1 80 ? 9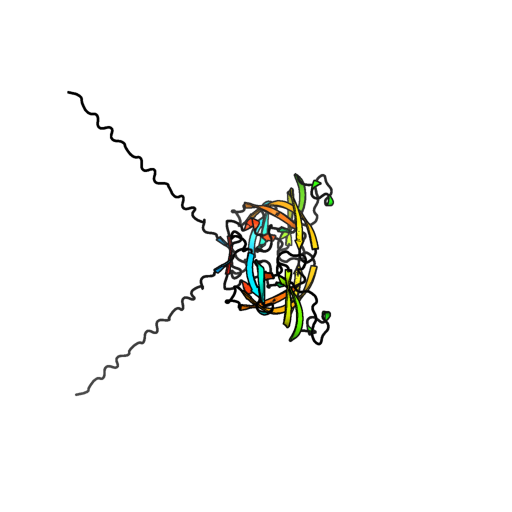.797 -21.578 -10.289 1 98.94 80 ILE A O 1
ATOM 598 N N . ARG A 1 81 ? 11.984 -21.562 -9.875 1 98.88 81 ARG A N 1
ATOM 599 C CA . ARG A 1 81 ? 11.891 -22.109 -8.523 1 98.88 81 ARG A CA 1
ATOM 600 C C . ARG A 1 81 ? 12.297 -21.078 -7.484 1 98.88 81 ARG A C 1
ATOM 602 O O . ARG A 1 81 ? 13.234 -20.312 -7.695 1 98.88 81 ARG A O 1
ATOM 609 N N . PHE A 1 82 ? 11.602 -21.031 -6.391 1 98.94 82 PHE A N 1
ATOM 610 C CA . PHE A 1 82 ? 11.93 -20.109 -5.312 1 98.94 82 PHE A CA 1
ATOM 611 C C . PHE A 1 82 ? 11.461 -20.656 -3.969 1 98.94 82 PHE A C 1
ATOM 613 O O . PHE A 1 82 ? 10.586 -21.531 -3.922 1 98.94 82 PHE A O 1
ATOM 620 N N . ASP A 1 83 ? 12.062 -20.188 -2.979 1 98.88 83 ASP A N 1
ATOM 621 C CA . ASP A 1 83 ? 11.641 -20.484 -1.614 1 98.88 83 ASP A CA 1
ATOM 622 C C . ASP A 1 83 ? 10.812 -19.344 -1.031 1 98.88 83 ASP A C 1
ATOM 624 O O . ASP A 1 83 ? 11.039 -18.188 -1.356 1 98.88 83 ASP A O 1
ATOM 628 N N . THR A 1 84 ? 9.82 -19.734 -0.232 1 98.88 84 THR A N 1
ATOM 629 C CA . THR A 1 84 ? 9 -18.766 0.477 1 98.88 84 THR A CA 1
ATOM 630 C C . THR A 1 84 ? 8.797 -19.188 1.93 1 98.88 84 THR A C 1
ATOM 632 O O . THR A 1 84 ? 9.305 -20.219 2.361 1 98.88 84 THR A O 1
ATOM 635 N N . ALA A 1 85 ? 8.234 -18.297 2.666 1 98.69 85 ALA A N 1
ATOM 636 C CA . ALA A 1 85 ? 7.895 -18.547 4.062 1 98.69 85 ALA A CA 1
ATOM 637 C C . ALA A 1 85 ? 6.699 -17.703 4.504 1 98.69 85 ALA A C 1
ATOM 639 O O . ALA A 1 85 ? 6.477 -16.609 3.973 1 98.69 85 ALA A O 1
ATOM 640 N N . ASN A 1 86 ? 5.93 -18.25 5.391 1 98.31 86 ASN A N 1
ATOM 641 C CA . ASN A 1 86 ? 4.875 -17.422 5.969 1 98.31 86 ASN A CA 1
ATOM 642 C C . ASN A 1 86 ? 5.367 -16.656 7.199 1 98.31 86 ASN A C 1
ATOM 644 O O . ASN A 1 86 ? 6.562 -16.672 7.508 1 98.31 86 ASN A O 1
ATOM 648 N N . GLU A 1 87 ? 4.473 -15.93 7.883 1 96.25 87 GLU A N 1
ATOM 649 C CA . GLU A 1 87 ? 4.832 -15.039 8.984 1 96.25 87 GLU A CA 1
ATOM 650 C C . GLU A 1 87 ? 5.391 -15.828 10.164 1 96.25 87 GLU A C 1
ATOM 652 O O . GLU A 1 87 ? 6.16 -15.297 10.969 1 96.25 87 GLU A O 1
ATOM 657 N N . SER A 1 88 ? 5.062 -17.141 10.273 1 96.19 88 SER A N 1
ATOM 658 C CA . SER A 1 88 ? 5.539 -17.984 11.367 1 96.19 88 SER A CA 1
ATOM 659 C C . SER A 1 88 ? 6.902 -18.594 11.047 1 96.19 88 SER A C 1
ATOM 661 O O . SER A 1 88 ? 7.508 -19.25 11.891 1 96.19 88 SER A O 1
ATOM 663 N N . GLY A 1 89 ? 7.32 -18.422 9.797 1 97.06 89 GLY A N 1
ATOM 664 C CA . GLY A 1 89 ? 8.617 -18.938 9.398 1 97.06 89 GLY A CA 1
ATOM 665 C C . GLY A 1 89 ? 8.547 -20.312 8.758 1 97.06 89 GLY A C 1
ATOM 666 O O . GLY A 1 89 ? 9.578 -20.906 8.453 1 97.06 89 GLY A O 1
ATOM 667 N N . THR A 1 90 ? 7.293 -20.891 8.594 1 98.38 90 THR A N 1
ATOM 668 C CA . THR A 1 90 ? 7.152 -22.141 7.879 1 98.38 90 THR A CA 1
ATOM 669 C C . THR A 1 90 ? 7.535 -21.984 6.41 1 98.38 90 THR A C 1
ATOM 671 O O . THR A 1 90 ? 6.996 -21.125 5.715 1 98.38 90 THR A O 1
ATOM 674 N N . LYS A 1 91 ? 8.375 -22.797 5.953 1 98.56 91 LYS A N 1
ATOM 675 C CA . LYS A 1 91 ? 8.969 -22.625 4.629 1 98.56 91 LYS A CA 1
ATOM 676 C C . LYS A 1 91 ? 8.32 -23.562 3.613 1 98.56 91 LYS A C 1
ATOM 678 O O . LYS A 1 91 ? 7.719 -24.578 3.986 1 98.56 91 LYS A O 1
ATOM 683 N N . ALA A 1 92 ? 8.398 -23.219 2.359 1 98.81 92 ALA A N 1
ATOM 684 C CA . ALA A 1 92 ? 7.988 -24.031 1.214 1 98.81 92 ALA A CA 1
ATOM 685 C C . ALA A 1 92 ? 8.766 -23.641 -0.04 1 98.81 92 ALA A C 1
ATOM 687 O O . ALA A 1 92 ? 9.312 -22.547 -0.118 1 98.81 92 ALA A O 1
ATOM 688 N N . SER A 1 93 ? 8.859 -24.516 -0.931 1 98.75 93 SER A N 1
ATOM 689 C CA . SER A 1 93 ? 9.422 -24.266 -2.254 1 98.75 93 SER A CA 1
ATOM 690 C C . SER A 1 93 ? 8.352 -24.375 -3.338 1 98.75 93 SER A C 1
ATOM 692 O O . SER A 1 93 ? 7.52 -25.281 -3.299 1 98.75 93 SER A O 1
ATOM 694 N N . ILE A 1 94 ? 8.367 -23.5 -4.273 1 98.88 94 ILE A N 1
ATOM 695 C CA . ILE A 1 94 ? 7.387 -23.453 -5.352 1 98.88 94 ILE A CA 1
ATOM 696 C C . ILE A 1 94 ? 8.102 -23.438 -6.699 1 98.88 94 ILE A C 1
ATOM 698 O O . ILE A 1 94 ? 9.148 -22.797 -6.848 1 98.88 94 ILE A O 1
ATOM 702 N N . GLU A 1 95 ? 7.641 -24.172 -7.59 1 98.81 95 GLU A N 1
ATOM 703 C CA . GLU A 1 95 ? 8 -24.047 -9 1 98.81 95 GLU A CA 1
ATOM 704 C C . GLU A 1 95 ? 6.801 -23.609 -9.836 1 98.81 95 GLU A C 1
ATOM 706 O O . GLU A 1 95 ? 5.699 -24.141 -9.688 1 98.81 95 GLU A O 1
ATOM 711 N N . ALA A 1 96 ? 6.98 -22.641 -10.617 1 98.88 96 ALA A N 1
ATOM 712 C CA . ALA A 1 96 ? 5.895 -22.109 -11.43 1 98.88 96 ALA A CA 1
ATOM 713 C C . ALA A 1 96 ? 6.426 -21.531 -12.734 1 98.88 96 ALA A C 1
ATOM 715 O O . ALA A 1 96 ? 7.613 -21.219 -12.852 1 98.88 96 ALA A O 1
ATOM 716 N N . GLU A 1 97 ? 5.574 -21.422 -13.68 1 98.81 97 GLU A N 1
ATOM 717 C CA . GLU A 1 97 ? 5.941 -20.781 -14.945 1 98.81 97 GLU A CA 1
ATOM 718 C 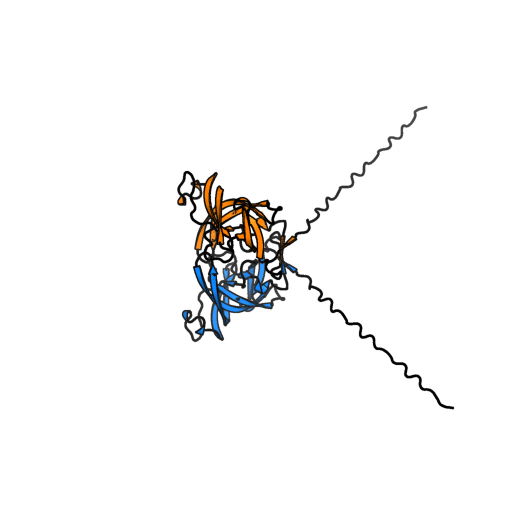C . GLU A 1 97 ? 5.965 -19.266 -14.82 1 98.81 97 GLU A C 1
ATOM 720 O O . GLU A 1 97 ? 5.074 -18.672 -14.211 1 98.81 97 GLU A O 1
ATOM 725 N N . ILE A 1 98 ? 7 -18.672 -15.367 1 98.94 98 ILE A N 1
ATOM 726 C CA . ILE A 1 98 ? 7.07 -17.203 -15.422 1 98.94 98 ILE A CA 1
ATOM 727 C C . ILE A 1 98 ? 6.059 -16.688 -16.438 1 98.94 98 ILE A C 1
ATOM 729 O O . ILE A 1 98 ? 6.188 -16.922 -17.641 1 98.94 98 ILE A O 1
ATOM 733 N N . ALA A 1 99 ? 5.094 -15.977 -15.961 1 98.94 99 ALA A N 1
ATOM 734 C CA . ALA A 1 99 ? 4.023 -15.461 -16.812 1 98.94 99 ALA A CA 1
ATOM 735 C C . ALA A 1 99 ? 4.375 -14.086 -17.359 1 98.94 99 ALA A C 1
ATOM 737 O O . ALA A 1 99 ? 3.924 -13.711 -18.438 1 98.94 99 ALA A O 1
ATOM 738 N N . ASP A 1 100 ? 5.16 -13.281 -16.688 1 98.75 100 ASP A N 1
ATOM 739 C CA . ASP A 1 100 ? 5.469 -11.898 -17.031 1 98.75 100 ASP A CA 1
ATOM 740 C C . ASP A 1 100 ? 6.629 -11.367 -16.188 1 98.75 100 ASP A C 1
ATOM 742 O O . ASP A 1 100 ? 7.137 -12.062 -15.312 1 98.75 100 ASP A O 1
ATOM 746 N N . VAL A 1 101 ? 7.145 -10.266 -16.578 1 98.44 101 VAL A N 1
ATOM 747 C CA . VAL A 1 101 ? 8.07 -9.453 -15.805 1 98.44 101 VAL A CA 1
ATOM 748 C C . VAL A 1 101 ? 7.492 -8.055 -15.602 1 98.44 101 VAL A C 1
ATOM 750 O O . VAL A 1 101 ? 7.062 -7.406 -16.562 1 98.44 101 VAL A O 1
ATOM 753 N N . LEU A 1 102 ? 7.383 -7.723 -14.32 1 96.94 102 LEU A N 1
ATOM 754 C CA . LEU A 1 102 ? 6.824 -6.41 -14.008 1 96.94 102 LEU A CA 1
ATOM 755 C C . LEU A 1 102 ? 7.922 -5.441 -13.578 1 96.94 102 LEU A C 1
ATOM 757 O O . LEU A 1 102 ? 8.773 -5.789 -12.758 1 96.94 102 LEU A O 1
ATOM 761 N N . HIS A 1 103 ? 7.875 -4.281 -14.203 1 91.44 103 HIS A N 1
ATOM 762 C CA . HIS A 1 103 ? 8.766 -3.199 -13.805 1 91.44 103 HIS A CA 1
ATOM 763 C C . HIS A 1 103 ? 8.133 -2.336 -12.719 1 91.44 103 HIS A C 1
ATOM 765 O O . HIS A 1 103 ? 7.137 -1.646 -12.969 1 91.44 103 HIS A O 1
ATOM 771 N N . ILE A 1 104 ? 8.695 -2.451 -11.461 1 86.56 104 ILE A N 1
ATOM 772 C CA . ILE A 1 104 ? 8.125 -1.755 -10.312 1 86.56 104 ILE A CA 1
ATOM 773 C C . ILE A 1 104 ? 8.906 -0.471 -10.047 1 86.56 104 ILE A C 1
ATOM 775 O O . ILE A 1 104 ? 10.141 -0.485 -10 1 86.56 104 ILE A O 1
ATOM 779 N N . ARG A 1 105 ? 8.148 0.606 -10.016 1 79.56 105 ARG A N 1
ATOM 780 C CA . ARG A 1 105 ? 8.727 1.886 -9.617 1 79.56 105 ARG A CA 1
ATOM 781 C C . ARG A 1 105 ? 8.141 2.355 -8.289 1 79.56 105 ARG A C 1
ATOM 783 O O . ARG A 1 105 ? 6.93 2.312 -8.086 1 79.56 105 ARG A O 1
ATOM 790 N N . ASN A 1 106 ? 9.039 2.623 -7.273 1 75.69 106 ASN A N 1
ATOM 791 C CA . ASN A 1 106 ? 8.602 3.209 -6.012 1 75.69 106 ASN A CA 1
ATOM 792 C C . ASN A 1 106 ? 9.469 4.406 -5.621 1 75.69 106 ASN A C 1
ATOM 794 O O . ASN A 1 106 ? 10.234 4.914 -6.438 1 75.69 106 ASN A O 1
ATOM 798 N N . SER A 1 107 ? 9.133 5.086 -4.414 1 70.06 107 SER A N 1
ATOM 799 C CA . SER A 1 107 ? 9.844 6.285 -3.982 1 70.06 107 SER A CA 1
ATOM 800 C C . SER A 1 107 ? 11.32 6.004 -3.746 1 70.06 107 SER A C 1
ATOM 802 O O . SER A 1 107 ? 12.133 6.926 -3.709 1 70.06 107 SER A O 1
ATOM 804 N N . GLN A 1 108 ? 11.68 4.707 -3.697 1 70.38 108 GLN A N 1
ATOM 805 C CA . GLN A 1 108 ? 13.055 4.352 -3.377 1 70.38 108 GLN A CA 1
ATOM 806 C C . GLN A 1 108 ? 13.82 3.936 -4.629 1 70.38 108 GLN A C 1
ATOM 808 O O . GLN A 1 108 ? 15.047 3.85 -4.613 1 70.38 108 GLN A O 1
ATOM 813 N N . GLY A 1 109 ? 13.102 3.678 -5.762 1 76.88 109 GLY A N 1
ATO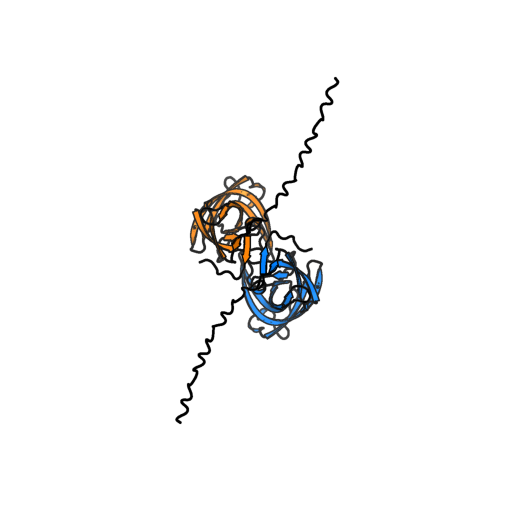M 814 C CA . GLY A 1 109 ? 13.75 3.266 -6.996 1 76.88 109 GLY A CA 1
ATOM 815 C C . GLY A 1 109 ? 12.891 2.35 -7.844 1 76.88 109 GLY A C 1
ATOM 816 O O . GLY A 1 109 ? 11.664 2.422 -7.797 1 76.88 109 GLY A O 1
ATOM 817 N N . SER A 1 110 ? 13.625 1.707 -8.812 1 83.75 110 SER A N 1
ATOM 818 C CA . SER A 1 110 ? 12.945 0.791 -9.719 1 83.75 110 SER A CA 1
ATOM 819 C C . SER A 1 110 ? 13.523 -0.618 -9.617 1 83.75 110 SER A C 1
ATOM 821 O O . SER A 1 110 ? 14.688 -0.792 -9.266 1 83.75 110 SER A O 1
ATOM 823 N N . GLU A 1 111 ? 12.672 -1.592 -9.758 1 89 111 GLU A N 1
ATOM 824 C CA . GLU A 1 111 ? 13.109 -2.984 -9.781 1 89 111 GLU A CA 1
ATOM 825 C C . GLU A 1 111 ? 12.219 -3.824 -10.695 1 89 111 GLU A C 1
ATOM 827 O O . GLU A 1 111 ? 11.07 -3.459 -10.953 1 89 111 GLU A O 1
ATOM 832 N N . ASP A 1 112 ? 12.883 -4.91 -11.156 1 94.38 112 ASP A N 1
ATOM 833 C CA . ASP A 1 112 ? 12.102 -5.891 -11.906 1 94.38 112 ASP A CA 1
ATOM 834 C C . ASP A 1 112 ? 11.68 -7.055 -11.016 1 94.38 112 ASP A C 1
ATOM 836 O O . ASP A 1 112 ? 12.414 -7.445 -10.102 1 94.38 112 ASP A O 1
ATOM 840 N N . ARG A 1 113 ? 10.492 -7.523 -11.336 1 97.31 113 ARG A N 1
ATOM 841 C CA . ARG A 1 113 ? 10.008 -8.688 -10.602 1 97.31 113 ARG A CA 1
ATOM 842 C C . ARG A 1 113 ? 9.383 -9.711 -11.547 1 97.31 113 ARG A C 1
ATOM 844 O O . ARG A 1 113 ? 8.656 -9.344 -12.469 1 97.31 113 ARG A O 1
ATOM 851 N N . TYR A 1 114 ? 9.75 -10.945 -11.289 1 98.69 114 TYR A N 1
ATOM 852 C CA . TYR A 1 114 ? 9.047 -12 -12.008 1 98.69 114 TYR A CA 1
ATOM 853 C C . TYR A 1 114 ? 7.605 -12.125 -11.523 1 98.69 114 TYR A C 1
ATOM 855 O O . TYR A 1 114 ? 7.316 -11.867 -10.352 1 98.69 114 TYR A O 1
ATOM 863 N N . VAL A 1 115 ? 6.723 -12.492 -12.445 1 98.94 115 VAL A N 1
ATOM 864 C CA . VAL A 1 115 ? 5.309 -12.703 -12.164 1 98.94 115 VAL A CA 1
ATOM 865 C C . VAL A 1 115 ? 4.93 -14.148 -12.477 1 98.94 115 VAL A C 1
ATOM 867 O O . VAL A 1 115 ? 5.281 -14.68 -13.539 1 98.94 115 VAL A O 1
ATOM 870 N N . VAL A 1 116 ? 4.258 -14.773 -11.555 1 98.94 116 VAL A N 1
ATOM 871 C CA . VAL A 1 116 ? 3.791 -16.141 -11.75 1 98.94 116 VAL A CA 1
ATOM 872 C C . VAL A 1 116 ? 2.309 -16.234 -11.398 1 98.94 116 VAL A C 1
ATOM 874 O O . VAL A 1 116 ? 1.765 -15.359 -10.727 1 98.94 116 VAL A O 1
ATOM 877 N N . TRP A 1 117 ? 1.649 -17.266 -11.867 1 98.88 117 TRP A N 1
ATOM 878 C CA . TRP A 1 117 ? 0.289 -17.594 -11.453 1 98.88 117 TRP A CA 1
ATOM 879 C C . TRP A 1 117 ? 0.295 -18.453 -10.188 1 98.88 117 TRP A C 1
ATOM 881 O O . TRP A 1 117 ? 0.973 -19.469 -10.133 1 98.88 117 TRP A O 1
ATOM 891 N N . LEU A 1 118 ? -0.427 -18.062 -9.188 1 98.94 118 LEU A N 1
ATOM 892 C CA . LEU A 1 118 ? -0.664 -18.859 -7.98 1 98.94 118 LEU A CA 1
ATOM 893 C C . LEU A 1 118 ? -2.141 -18.828 -7.602 1 98.94 118 LEU A C 1
ATOM 895 O O . LEU A 1 118 ? -2.889 -17.953 -8.039 1 98.94 118 LEU A O 1
ATOM 899 N N . HIS A 1 119 ? -2.594 -19.859 -6.875 1 98.94 119 HIS A N 1
ATOM 900 C CA . HIS A 1 119 ? -3.941 -19.875 -6.316 1 98.94 119 HIS A CA 1
ATOM 901 C C . HIS A 1 119 ? -3.953 -19.328 -4.891 1 98.94 119 HIS A C 1
ATOM 903 O O . HIS A 1 119 ? -3.336 -19.922 -3.996 1 98.94 119 HIS A O 1
ATOM 909 N N . VAL A 1 120 ? -4.656 -18.25 -4.656 1 98.88 120 VAL A N 1
ATOM 910 C CA . VAL A 1 120 ? -4.656 -17.547 -3.381 1 98.88 120 VAL A CA 1
ATOM 911 C C . VAL A 1 120 ? -6.09 -17.328 -2.91 1 98.88 120 VAL A C 1
ATOM 913 O O . VAL A 1 120 ? -6.969 -17 -3.709 1 98.88 120 VAL A O 1
ATOM 916 N N . GLY A 1 121 ? -6.344 -17.5 -1.679 1 98.62 121 GLY A N 1
ATOM 917 C CA . GLY A 1 121 ? -7.648 -17.172 -1.119 1 98.62 121 GLY A CA 1
ATOM 918 C C . GLY A 1 121 ? -7.934 -17.906 0.181 1 98.62 121 GLY A C 1
ATOM 919 O O . GLY A 1 121 ? -7.066 -18.594 0.715 1 98.62 121 GLY A O 1
ATOM 920 N N . PRO A 1 122 ? -9.172 -17.688 0.701 1 97.56 122 PRO A N 1
ATOM 921 C CA . PRO A 1 122 ? -9.578 -18.531 1.833 1 97.56 122 PRO A CA 1
ATOM 922 C C . PRO A 1 122 ? -9.484 -20.016 1.528 1 97.56 122 PRO A C 1
ATOM 924 O O . PRO A 1 122 ? -9.641 -20.438 0.375 1 97.56 122 PRO A O 1
ATOM 927 N N . GLU A 1 123 ? -9.172 -20.719 2.58 1 95.62 123 GLU A N 1
ATOM 928 C CA . GLU A 1 123 ? -9.008 -22.156 2.404 1 95.62 123 GLU A CA 1
ATOM 929 C C . GLU A 1 123 ? -10.211 -22.75 1.679 1 95.62 123 GLU A C 1
ATOM 931 O O . GLU A 1 123 ? -11.352 -22.562 2.088 1 95.62 123 GLU A O 1
ATOM 936 N N . GLY A 1 124 ? -10 -23.438 0.623 1 96.56 124 GLY A N 1
ATOM 937 C CA . GLY A 1 124 ? -11.047 -24.109 -0.138 1 96.56 124 GLY A CA 1
ATOM 938 C C . GLY A 1 124 ? -11.711 -23.203 -1.157 1 96.56 124 GLY A C 1
ATOM 939 O O . GLY A 1 124 ? -12.523 -23.656 -1.966 1 96.56 124 GLY A O 1
ATOM 940 N N . LYS A 1 125 ? -11.43 -21.906 -1.155 1 97.5 125 LYS A N 1
ATOM 941 C CA . LYS A 1 125 ? -12.016 -20.938 -2.072 1 97.5 125 LYS A CA 1
ATOM 942 C C . LYS A 1 125 ? -10.938 -20.109 -2.766 1 97.5 125 LYS A C 1
ATOM 944 O O . LYS A 1 125 ? -11.125 -18.922 -2.998 1 97.5 125 LYS A O 1
ATOM 949 N N . GLU A 1 126 ? -9.781 -20.75 -2.951 1 98.38 126 GLU A N 1
ATOM 950 C CA . GLU A 1 126 ? -8.672 -20.047 -3.594 1 98.38 126 GLU A CA 1
ATOM 951 C C . GLU A 1 126 ? -8.945 -19.828 -5.078 1 98.38 126 GLU A C 1
ATOM 953 O O . GLU A 1 126 ? -9.625 -20.625 -5.715 1 98.38 126 GLU A O 1
ATOM 958 N N . ARG A 1 127 ? -8.445 -18.797 -5.656 1 98.25 127 ARG A N 1
ATOM 959 C CA . ARG A 1 127 ? -8.539 -18.531 -7.086 1 98.25 127 ARG A CA 1
ATOM 960 C C . ARG A 1 127 ? -7.188 -18.109 -7.656 1 98.25 127 ARG A C 1
ATOM 962 O O . ARG A 1 127 ? -6.312 -17.656 -6.914 1 98.25 127 ARG A O 1
ATOM 969 N N . ARG A 1 128 ? -7.125 -18.281 -8.922 1 98.5 128 ARG A N 1
ATOM 970 C CA . ARG A 1 128 ? -5.875 -17.984 -9.617 1 98.5 128 ARG A CA 1
ATOM 971 C C . ARG A 1 128 ? -5.664 -16.484 -9.742 1 98.5 128 ARG A C 1
ATOM 973 O O . ARG A 1 128 ? -6.594 -15.75 -10.086 1 98.5 128 ARG A O 1
ATOM 980 N N . VAL A 1 129 ? -4.449 -16.047 -9.5 1 98.81 129 VAL A N 1
ATOM 981 C CA . VAL A 1 129 ? -4.102 -14.625 -9.594 1 98.81 129 VAL A CA 1
ATOM 982 C C . VAL A 1 129 ? -2.619 -14.484 -9.938 1 98.81 129 VAL A C 1
ATOM 984 O O . VAL A 1 129 ? -1.809 -15.344 -9.594 1 98.81 129 VAL A O 1
ATOM 987 N N . LEU A 1 130 ? -2.264 -13.422 -10.703 1 98.88 130 LEU A N 1
ATOM 988 C CA . LEU A 1 130 ? -0.865 -13.102 -10.953 1 98.88 130 LEU A CA 1
ATOM 989 C C . LEU A 1 130 ? -0.202 -12.539 -9.703 1 98.88 130 LEU A C 1
ATOM 991 O O . LEU A 1 130 ? -0.732 -11.625 -9.07 1 98.88 130 LEU A O 1
ATOM 995 N N . VAL A 1 131 ? 0.965 -13.133 -9.367 1 98.94 131 VAL A N 1
ATOM 996 C CA . VAL A 1 131 ? 1.688 -12.789 -8.148 1 98.94 131 VAL A CA 1
ATOM 997 C C . VAL A 1 131 ? 3.137 -12.445 -8.484 1 98.94 131 VAL A C 1
ATOM 999 O O . VAL A 1 131 ? 3.809 -13.188 -9.203 1 98.94 131 VAL A O 1
ATOM 1002 N N . THR A 1 132 ? 3.59 -11.312 -7.984 1 98.5 132 THR A N 1
ATOM 1003 C CA . THR A 1 132 ? 4.992 -10.961 -8.164 1 98.5 132 THR A CA 1
ATOM 1004 C C . THR A 1 132 ? 5.859 -11.617 -7.09 1 98.5 132 THR A C 1
ATOM 1006 O O . THR A 1 132 ? 5.398 -11.844 -5.969 1 98.5 132 THR A O 1
ATOM 1009 N N . LEU A 1 133 ? 7.051 -11.953 -7.477 1 98.62 133 LEU A N 1
ATOM 1010 C CA . LEU A 1 133 ? 8.031 -12.523 -6.562 1 98.62 133 LEU A CA 1
ATOM 1011 C C . LEU A 1 133 ? 8.977 -11.453 -6.035 1 98.62 133 LEU A C 1
ATOM 1013 O O . LEU A 1 133 ? 9.648 -10.773 -6.816 1 98.62 133 LEU A O 1
ATOM 1017 N N . LYS A 1 134 ? 8.992 -11.281 -4.734 1 95.19 134 LYS A N 1
ATOM 1018 C CA . LYS A 1 134 ? 9.805 -10.242 -4.105 1 95.19 134 LYS A CA 1
ATOM 1019 C C . LYS A 1 134 ? 10.453 -10.75 -2.818 1 95.19 134 LYS A C 1
ATOM 1021 O O . LYS A 1 134 ? 9.844 -11.523 -2.076 1 95.19 134 LYS A O 1
ATOM 1026 N N . GLU A 1 135 ? 11.766 -10.32 -2.633 1 93.06 135 GLU A N 1
ATOM 1027 C CA . GLU A 1 135 ? 12.375 -10.586 -1.332 1 93.06 135 GLU A CA 1
ATOM 1028 C C . GLU A 1 135 ? 11.734 -9.727 -0.243 1 93.06 135 GLU A C 1
ATOM 1030 O O . GLU A 1 135 ? 11.898 -8.508 -0.23 1 93.06 135 GLU A O 1
ATOM 1035 N N . ARG A 1 136 ? 10.938 -10.375 0.606 1 92.69 136 ARG A N 1
ATOM 1036 C CA . ARG A 1 136 ? 10.227 -9.695 1.684 1 92.69 136 ARG A CA 1
ATOM 1037 C C . ARG A 1 136 ? 10.656 -10.234 3.045 1 92.69 136 ARG A C 1
ATOM 1039 O O . ARG A 1 136 ? 9.898 -10.148 4.016 1 92.69 136 ARG A O 1
ATOM 1046 N N . GLY A 1 137 ? 11.82 -10.773 3.141 1 91.75 137 GLY A N 1
ATOM 1047 C CA . GLY A 1 137 ? 12.352 -11.383 4.348 1 91.75 137 GLY A CA 1
ATOM 1048 C C . GLY A 1 137 ? 12.172 -10.516 5.582 1 91.75 137 GLY A C 1
ATOM 1049 O O . GLY A 1 137 ? 11.602 -10.961 6.582 1 91.75 137 GLY A O 1
ATOM 1050 N N . PRO A 1 138 ? 12.539 -9.281 5.473 1 89 138 PRO A N 1
ATOM 1051 C CA . PRO A 1 138 ? 12.492 -8.43 6.664 1 89 138 PRO A CA 1
ATOM 1052 C C . PRO A 1 138 ? 11.078 -7.949 6.988 1 89 138 PRO A C 1
ATOM 1054 O O . PRO A 1 138 ? 10.844 -7.402 8.07 1 89 138 PRO A O 1
ATOM 1057 N N . MET A 1 139 ? 10.102 -8.164 6.082 1 93 139 MET A N 1
ATOM 1058 C CA . MET A 1 139 ? 8.75 -7.645 6.266 1 93 139 MET A CA 1
ATOM 1059 C C . MET A 1 139 ? 7.906 -8.602 7.102 1 93 139 MET A C 1
ATOM 1061 O O . MET A 1 139 ? 8.094 -9.82 7.035 1 93 139 MET A O 1
ATOM 1065 N N . THR A 1 140 ? 7.027 -8.086 7.867 1 92.81 140 THR A N 1
ATOM 1066 C CA . THR A 1 140 ? 6.125 -8.875 8.703 1 92.81 140 THR A CA 1
ATOM 1067 C C . THR A 1 140 ? 5.254 -9.789 7.84 1 92.81 140 THR A C 1
ATOM 1069 O O . THR A 1 140 ? 5.145 -10.984 8.109 1 92.81 140 THR A O 1
ATOM 1072 N N . TYR A 1 141 ? 4.68 -9.234 6.844 1 96.31 141 TYR A N 1
ATOM 1073 C CA . TYR A 1 141 ? 3.781 -9.977 5.969 1 96.31 141 TYR A CA 1
ATOM 1074 C C . TYR A 1 141 ? 4.523 -10.5 4.742 1 96.31 141 TYR A C 1
ATOM 1076 O O . TYR A 1 141 ? 5.078 -9.711 3.965 1 96.31 141 TYR A O 1
ATOM 1084 N N . LYS A 1 142 ? 4.469 -11.75 4.586 1 98.19 142 LYS A N 1
ATOM 1085 C CA . LYS A 1 142 ? 5.176 -12.43 3.502 1 98.19 142 LYS A CA 1
ATOM 1086 C C . LYS A 1 142 ? 4.305 -12.523 2.254 1 98.19 142 LYS A C 1
ATOM 1088 O O . LYS A 1 142 ? 4.773 -12.938 1.193 1 98.19 142 LYS A O 1
ATOM 1093 N N . LEU A 1 143 ? 3.033 -12.133 2.396 1 98.75 143 LEU A N 1
ATOM 1094 C CA . LEU A 1 143 ? 2.043 -12.07 1.328 1 98.75 143 LEU A CA 1
ATOM 1095 C C . LEU A 1 143 ? 1.297 -10.742 1.358 1 98.75 143 LEU A C 1
ATOM 1097 O O . LEU A 1 143 ? 0.756 -10.352 2.396 1 98.75 143 LEU A O 1
ATOM 1101 N N . LEU A 1 144 ? 1.354 -10.062 0.209 1 98.12 144 LEU A N 1
ATOM 1102 C CA . LEU A 1 144 ? 0.576 -8.844 0.025 1 98.12 144 LEU A CA 1
ATOM 1103 C C . LEU A 1 144 ? -0.518 -9.047 -1.019 1 98.12 144 LEU A C 1
ATOM 1105 O O . LEU A 1 144 ? -0.262 -9.602 -2.092 1 98.12 144 LEU A O 1
ATOM 1109 N N . ILE A 1 145 ? -1.708 -8.633 -0.659 1 98.81 145 ILE A N 1
ATOM 1110 C CA . ILE A 1 145 ? -2.824 -8.734 -1.593 1 98.81 145 ILE A CA 1
ATOM 1111 C C . ILE A 1 145 ? -3.057 -7.387 -2.273 1 98.81 145 ILE A C 1
ATOM 1113 O O . ILE A 1 145 ? -3.365 -6.395 -1.609 1 98.81 145 ILE A O 1
ATOM 1117 N N . GLY A 1 146 ? -2.854 -7.395 -3.561 1 98.56 146 GLY A N 1
ATOM 1118 C CA . GLY A 1 146 ? -3.004 -6.172 -4.336 1 98.56 146 GLY A CA 1
ATOM 1119 C C . GLY A 1 146 ? -4.387 -6.016 -4.941 1 98.56 146 GLY A C 1
ATOM 1120 O O . GLY A 1 146 ? -5.266 -6.848 -4.715 1 98.56 146 GLY A O 1
ATOM 1121 N N . ARG A 1 147 ? -4.516 -4.961 -5.734 1 98.69 147 ARG A N 1
ATOM 1122 C CA . ARG A 1 147 ? -5.797 -4.609 -6.332 1 98.69 147 ARG A CA 1
ATOM 1123 C C . ARG A 1 147 ? -6.258 -5.684 -7.312 1 98.69 147 ARG A C 1
ATOM 1125 O O . ARG A 1 147 ? -7.457 -5.918 -7.473 1 98.69 147 ARG A O 1
ATOM 1132 N N . ASN A 1 148 ? -5.336 -6.406 -7.93 1 98.5 148 ASN A N 1
ATOM 1133 C CA . ASN A 1 148 ? -5.699 -7.426 -8.906 1 98.5 148 ASN A CA 1
ATOM 1134 C C . ASN A 1 148 ? -6.492 -8.562 -8.266 1 98.5 148 ASN A C 1
ATOM 1136 O O . ASN A 1 148 ? -7.359 -9.156 -8.898 1 98.5 148 ASN A O 1
ATOM 1140 N N . TRP A 1 149 ? -6.184 -8.875 -7.066 1 98.75 149 TRP A N 1
ATOM 1141 C CA . TRP A 1 149 ? -6.922 -9.922 -6.375 1 98.75 149 TRP A CA 1
ATOM 1142 C C . TRP A 1 149 ? -8.219 -9.383 -5.781 1 98.75 149 TRP A C 1
ATOM 1144 O O . TRP A 1 149 ? -9.234 -10.078 -5.762 1 98.75 149 TRP A O 1
ATOM 1154 N N . LEU A 1 150 ? -8.227 -8.18 -5.355 1 98.69 150 LEU A N 1
ATOM 1155 C CA . LEU A 1 150 ? -9.359 -7.562 -4.668 1 98.69 150 LEU A CA 1
ATOM 1156 C C . LEU A 1 150 ? -10.484 -7.25 -5.648 1 98.69 150 LEU A C 1
ATOM 1158 O O . LEU A 1 150 ? -11.656 -7.273 -5.277 1 98.69 150 LEU A O 1
ATOM 1162 N N . ALA A 1 151 ? -10.125 -6.938 -6.844 1 97.69 151 ALA A N 1
ATOM 1163 C CA . ALA A 1 151 ? -11.062 -6.426 -7.848 1 97.69 151 ALA A CA 1
ATOM 1164 C C . ALA A 1 151 ? -12.227 -7.387 -8.047 1 97.69 151 ALA A C 1
ATOM 1166 O O . ALA A 1 151 ? -12.031 -8.594 -8.195 1 97.69 151 ALA A O 1
ATOM 1167 N N . GLY A 1 152 ? -13.422 -6.828 -7.996 1 94.38 152 GLY A N 1
ATOM 1168 C CA . GLY A 1 152 ? -14.633 -7.574 -8.32 1 94.38 152 GLY A CA 1
ATOM 1169 C C . GLY A 1 152 ? -15.242 -8.273 -7.121 1 94.38 152 GLY A C 1
ATOM 1170 O O . GLY A 1 152 ? -16.438 -8.578 -7.117 1 94.38 152 GLY A O 1
ATOM 1171 N N . GLU A 1 153 ? -14.477 -8.414 -6.023 1 95.56 153 GLU A N 1
ATOM 1172 C CA . GLU A 1 153 ? -14.984 -9.352 -5.016 1 95.56 153 GLU A CA 1
ATOM 1173 C C . GLU A 1 153 ? -14.961 -8.719 -3.625 1 95.56 153 GLU A C 1
ATOM 1175 O O . GLU A 1 153 ? -15.672 -9.172 -2.727 1 95.56 153 GLU A O 1
ATOM 1180 N N . TYR A 1 154 ? -14.18 -7.664 -3.453 1 97.88 154 TYR A N 1
ATOM 1181 C CA . TYR A 1 154 ? -13.945 -7.277 -2.064 1 97.88 154 TYR A CA 1
ATOM 1182 C C . TYR A 1 154 ? -14.078 -5.766 -1.893 1 97.88 154 TYR A C 1
ATOM 1184 O O . TYR A 1 154 ? -13.734 -5 -2.793 1 97.88 154 TYR A O 1
ATOM 1192 N N . LEU A 1 155 ? -14.617 -5.387 -0.77 1 98.12 155 LEU A N 1
ATOM 1193 C CA . LEU A 1 155 ? -14.422 -4.082 -0.145 1 98.12 155 LEU A CA 1
ATOM 1194 C C . LEU A 1 155 ? -13.438 -4.18 1.017 1 98.12 155 LEU A C 1
ATOM 1196 O O . LEU A 1 155 ? -13.43 -5.172 1.749 1 98.12 155 LEU A O 1
ATOM 1200 N N . VAL A 1 156 ? -12.648 -3.15 1.206 1 98.69 156 VAL A N 1
ATOM 1201 C CA . VAL A 1 156 ? -11.688 -3.186 2.297 1 98.69 156 VAL A CA 1
ATOM 1202 C C . VAL A 1 156 ? -12.133 -2.248 3.416 1 98.69 156 VAL A C 1
ATOM 1204 O O . VAL A 1 156 ? -12.406 -1.07 3.174 1 98.69 156 VAL A O 1
ATOM 1207 N N . ASP A 1 157 ? -12.25 -2.764 4.602 1 98.38 157 ASP A N 1
ATOM 1208 C CA . ASP A 1 157 ? -12.484 -2 5.82 1 98.38 157 ASP A CA 1
ATOM 1209 C C . ASP A 1 157 ? -11.289 -2.086 6.762 1 98.38 157 ASP A C 1
ATOM 1211 O O . ASP A 1 157 ? -11.07 -3.113 7.414 1 98.38 157 ASP A O 1
ATOM 1215 N N . VAL A 1 158 ? -10.586 -0.956 6.902 1 98.38 158 VAL A N 1
ATOM 1216 C CA . VAL A 1 158 ? -9.312 -1.009 7.613 1 98.38 158 VAL A CA 1
ATOM 1217 C C . VAL A 1 158 ? -9.562 -1.07 9.117 1 98.38 158 VAL A C 1
ATOM 1219 O O . VAL A 1 158 ? -8.625 -1.243 9.906 1 98.38 158 VAL A O 1
ATOM 1222 N N . GLU A 1 159 ? -10.75 -1.001 9.539 1 96.19 159 GLU A N 1
ATOM 1223 C CA . GLU A 1 159 ? -11.062 -1.028 10.961 1 96.19 159 GLU A CA 1
ATOM 1224 C C . GLU A 1 159 ? -11.359 -2.449 11.438 1 96.19 159 GLU A C 1
ATOM 1226 O O . GLU A 1 159 ? -11.469 -2.697 12.641 1 96.19 159 GLU A O 1
ATOM 1231 N N . LEU A 1 160 ? -11.586 -3.301 10.453 1 94.38 160 LEU A N 1
ATOM 1232 C CA . LEU A 1 160 ? -11.797 -4.676 10.891 1 94.38 160 LEU A CA 1
ATOM 1233 C C . LEU A 1 160 ? -10.562 -5.223 11.586 1 94.38 160 LEU A C 1
ATOM 1235 O O . LEU A 1 160 ? -9.43 -4.895 11.211 1 94.38 160 LEU A O 1
ATOM 1239 N N . PRO A 1 161 ? -10.781 -6.012 12.562 1 87.88 161 PRO A N 1
ATOM 1240 C CA . PRO A 1 161 ? -9.641 -6.551 13.305 1 87.88 161 PRO A CA 1
ATOM 1241 C C . PRO A 1 161 ? -8.734 -7.422 12.445 1 87.88 161 PRO A C 1
ATOM 1243 O O . PRO A 1 161 ? -9.211 -8.117 11.547 1 87.88 161 PRO A O 1
ATOM 1246 N N . ASP A 1 162 ? -7.488 -7.328 12.742 1 85.69 162 ASP A N 1
ATOM 1247 C CA . ASP A 1 162 ? -6.531 -8.203 12.07 1 85.69 162 ASP A CA 1
ATOM 1248 C C . ASP A 1 162 ? -6.82 -9.672 12.367 1 85.69 162 ASP A C 1
ATOM 1250 O O . ASP A 1 162 ? -7.09 -10.031 13.516 1 85.69 162 ASP A O 1
ATOM 1254 N N . GLU A 1 163 ? -6.863 -10.32 11.336 1 83.38 163 GLU A N 1
ATOM 1255 C CA . GLU A 1 163 ? -6.93 -11.758 11.586 1 83.38 163 GLU A CA 1
ATOM 1256 C C . GLU A 1 163 ? -5.633 -12.273 12.195 1 83.38 163 GLU A C 1
ATOM 1258 O O . GLU A 1 163 ? -4.555 -11.742 11.922 1 83.38 163 GLU A O 1
ATOM 1263 N N . LYS A 1 164 ? -5.785 -13.195 13.172 1 74.44 164 LYS A N 1
ATOM 1264 C CA . LYS A 1 164 ? -4.625 -13.781 13.836 1 74.44 164 LYS A CA 1
ATOM 1265 C C . LYS A 1 164 ? -4.371 -15.203 13.352 1 74.44 164 LYS A C 1
ATOM 1267 O O . LYS A 1 164 ? -5.301 -15.906 12.945 1 74.44 164 LYS A O 1
ATOM 1272 N N . MET B 1 1 ? -61 6.961 62.156 1 35.16 1 MET B N 1
ATOM 1273 C CA . MET B 1 1 ? -61.094 6.551 60.75 1 35.16 1 MET B CA 1
ATOM 1274 C C . MET B 1 1 ? -59.75 6.727 60.062 1 35.16 1 MET B C 1
ATOM 1276 O O . MET B 1 1 ? -59.281 7.852 59.844 1 35.16 1 MET B O 1
ATOM 1280 N N . VAL B 1 2 ? -58.75 5.766 60.281 1 35.94 2 VAL B N 1
ATOM 1281 C CA . VAL B 1 2 ? -57.344 5.688 59.906 1 35.94 2 VAL B CA 1
ATOM 1282 C C . VAL B 1 2 ? -57.25 5.5 58.375 1 35.94 2 VAL B C 1
ATOM 1284 O O . VAL B 1 2 ? -57.781 4.516 57.844 1 35.94 2 VAL B O 1
ATOM 1287 N N . LYS B 1 3 ? -57.281 6.645 57.594 1 42.16 3 LYS B N 1
ATOM 1288 C CA . LYS B 1 3 ? -57.125 6.648 56.156 1 42.16 3 LYS B CA 1
ATOM 1289 C C . LYS B 1 3 ? -55.844 5.938 55.75 1 42.16 3 LYS B C 1
ATOM 1291 O O . LYS B 1 3 ? -54.781 6.266 56.219 1 42.16 3 LYS B O 1
ATOM 1296 N N . HIS B 1 4 ? -55.906 4.633 55.344 1 45.19 4 HIS B N 1
ATOM 1297 C CA . HIS B 1 4 ? -54.875 3.82 54.719 1 45.19 4 HIS B CA 1
ATOM 1298 C C . HIS B 1 4 ? -54.375 4.48 53.438 1 45.19 4 HIS B C 1
ATOM 1300 O O . HIS B 1 4 ? -55.156 4.723 52.5 1 45.19 4 HIS B O 1
ATOM 1306 N N . TYR B 1 5 ? -53.469 5.457 53.406 1 44.66 5 TYR B N 1
ATOM 1307 C CA . TYR B 1 5 ? -52.844 6 52.219 1 44.66 5 TYR B CA 1
ATOM 1308 C C . TYR B 1 5 ? -52.094 4.91 51.469 1 44.66 5 TYR B C 1
ATOM 1310 O O . TYR B 1 5 ? -51.312 4.152 52.062 1 44.66 5 TYR B O 1
ATOM 1318 N N . CYS B 1 6 ? -52.656 4.285 50.438 1 41.38 6 CYS B N 1
ATOM 1319 C CA . CYS B 1 6 ? -52.094 3.396 49.438 1 41.38 6 CYS B CA 1
ATOM 1320 C C . CYS B 1 6 ? -50.906 4.055 48.719 1 41.38 6 CYS B C 1
ATOM 1322 O O . CYS B 1 6 ? -51.031 5.109 48.125 1 41.38 6 CYS B O 1
ATOM 1324 N N . LYS B 1 7 ? -49.625 3.842 49.25 1 47.41 7 LYS B N 1
ATOM 1325 C CA . LYS B 1 7 ? -48.406 4.246 48.531 1 47.41 7 LYS B CA 1
ATOM 1326 C C . LYS B 1 7 ? -48.344 3.631 47.156 1 47.41 7 LYS B C 1
ATOM 1328 O O . LYS B 1 7 ? -48.312 2.406 47 1 47.41 7 LYS B O 1
ATOM 1333 N N . VAL B 1 8 ? -48.906 4.266 46.094 1 49.28 8 VAL B N 1
ATOM 1334 C CA . VAL B 1 8 ? -48.688 3.902 44.719 1 49.28 8 VAL B CA 1
ATOM 1335 C C . VAL B 1 8 ? -47.188 3.957 44.406 1 49.28 8 VAL B C 1
ATOM 1337 O O . VAL B 1 8 ? -46.562 5.004 44.531 1 49.28 8 VAL B O 1
ATOM 1340 N N . LEU B 1 9 ? -46.375 2.857 44.594 1 50.16 9 LEU B N 1
ATOM 1341 C CA . LEU B 1 9 ? -45.031 2.691 44.125 1 50.16 9 LEU B CA 1
ATOM 1342 C C . LEU B 1 9 ? -44.969 2.793 42.594 1 50.16 9 LEU B C 1
ATOM 1344 O O . LEU B 1 9 ? -45.531 1.952 41.875 1 50.16 9 LEU B O 1
ATOM 1348 N N . LEU B 1 10 ? -44.844 4.02 42.062 1 52.31 10 LEU B N 1
ATOM 1349 C CA . LEU B 1 10 ? -44.562 4.195 40.656 1 52.31 10 LEU B CA 1
ATOM 1350 C C . LEU B 1 10 ? -43.219 3.561 40.281 1 52.31 10 LEU B C 1
ATOM 1352 O O . LEU B 1 10 ? -42.188 3.979 40.781 1 52.31 10 LEU B O 1
ATOM 1356 N N . LEU B 1 11 ? -43.156 2.271 39.938 1 54.12 11 LEU B N 1
ATOM 1357 C CA . LEU B 1 11 ? -42 1.63 39.312 1 54.12 11 LEU B CA 1
ATOM 1358 C C . LEU B 1 11 ? -41.625 2.312 38 1 54.12 11 LEU B C 1
ATOM 1360 O O . LEU B 1 11 ? -42.406 2.297 37.062 1 54.12 11 LEU B O 1
ATOM 1364 N N . ALA B 1 12 ? -40.781 3.369 38.094 1 55.88 12 ALA B N 1
ATOM 1365 C CA . ALA B 1 12 ? -40.188 3.928 36.875 1 55.88 12 ALA B CA 1
ATOM 1366 C C . ALA B 1 12 ? -39.406 2.865 36.125 1 55.88 12 ALA B C 1
ATOM 1368 O O . ALA B 1 12 ? -38.406 2.328 36.625 1 55.88 12 ALA B O 1
ATOM 1369 N N . LEU B 1 13 ? -40.031 2.076 35.219 1 56.31 13 LEU B N 1
ATOM 1370 C CA . LEU B 1 13 ? -39.312 1.209 34.281 1 56.31 13 LEU B CA 1
ATOM 1371 C C . LEU B 1 13 ? -38.281 1.995 33.469 1 56.31 13 LEU B C 1
ATOM 1373 O O . LEU B 1 13 ? -38.625 2.838 32.656 1 56.31 13 LEU B O 1
ATOM 1377 N N . LEU B 1 14 ? -37.125 2.236 34 1 54.56 14 LEU B N 1
ATOM 1378 C CA . LEU B 1 14 ? -36 2.744 33.219 1 54.56 14 LEU B CA 1
ATOM 1379 C C . LEU B 1 14 ? -35.688 1.826 32.031 1 54.56 14 LEU B C 1
ATOM 1381 O O . LEU B 1 14 ? -35.219 0.704 32.219 1 54.56 14 LEU B O 1
ATOM 1385 N N . LEU B 1 15 ? -36.438 1.882 30.969 1 54.78 15 LEU B N 1
ATOM 1386 C CA . LEU B 1 15 ? -36.031 1.173 29.766 1 54.78 15 LEU B CA 1
ATOM 1387 C C . LEU B 1 15 ? -34.625 1.602 29.344 1 54.78 15 LEU B C 1
ATOM 1389 O O . LEU B 1 15 ? -34.344 2.797 29.219 1 54.78 15 LEU B O 1
ATOM 1393 N N . PRO B 1 16 ? -33.688 0.725 29.453 1 55.16 16 PRO B N 1
ATOM 1394 C CA . PRO B 1 16 ? -32.375 1.079 28.906 1 55.16 16 PRO B CA 1
ATOM 1395 C C . PRO B 1 16 ? -32.438 1.505 27.438 1 55.16 16 PRO B C 1
ATOM 1397 O O . PRO B 1 16 ? -33.094 0.842 26.641 1 55.16 16 PRO B O 1
ATOM 1400 N N . LEU B 1 17 ? -32.312 2.797 27.141 1 54.94 17 LEU B N 1
ATOM 1401 C CA . LEU B 1 17 ? -32.031 3.201 25.766 1 54.94 17 LEU B CA 1
ATOM 1402 C C . LEU B 1 17 ? -30.828 2.439 25.219 1 54.94 17 LEU B C 1
ATOM 1404 O O . LEU B 1 17 ? -29.688 2.641 25.672 1 54.94 17 LEU B O 1
ATOM 1408 N N . ALA B 1 18 ? -31 1.25 24.781 1 44.41 18 ALA B N 1
ATOM 1409 C CA . ALA B 1 18 ? -29.906 0.659 24 1 44.41 18 ALA B CA 1
ATOM 1410 C C . ALA B 1 18 ? -29.438 1.615 22.906 1 44.41 18 ALA B C 1
ATOM 1412 O O . ALA B 1 18 ? -30.203 1.998 22.031 1 44.41 18 ALA B O 1
ATOM 1413 N N . GLY B 1 19 ? -28.516 2.41 23.188 1 42.62 19 GLY B N 1
ATOM 1414 C CA . GLY B 1 19 ? -27.859 3.117 22.109 1 42.62 19 GLY B CA 1
ATOM 1415 C C . GLY B 1 19 ? -27.5 2.219 20.938 1 42.62 19 GLY B C 1
ATOM 1416 O O . GLY B 1 19 ? -26.719 1.274 21.078 1 42.62 19 GLY B O 1
ATOM 1417 N N . THR B 1 20 ? -28.359 1.953 20.141 1 44.5 20 THR B N 1
ATOM 1418 C CA . THR B 1 20 ? -27.891 1.399 18.859 1 44.5 20 THR B CA 1
ATOM 1419 C C . THR B 1 20 ? -26.656 2.152 18.359 1 44.5 20 THR B C 1
ATOM 1421 O O . THR B 1 20 ? -26.703 3.373 18.203 1 44.5 20 THR B O 1
ATOM 1424 N N . SER B 1 21 ? -25.531 1.877 18.812 1 45.44 21 SER B N 1
ATOM 1425 C CA . SER B 1 21 ? -24.375 2.369 18.062 1 45.44 21 SER B CA 1
ATOM 1426 C C . SER B 1 21 ? -24.594 2.264 16.562 1 45.44 21 SER B C 1
ATOM 1428 O O . SER B 1 21 ? -24.672 1.162 16.016 1 45.44 21 SER B O 1
ATOM 1430 N N . LEU B 1 22 ? -25.406 3.023 16.031 1 43.94 22 LEU B N 1
ATOM 1431 C CA . LEU B 1 22 ? -25.484 3.043 14.57 1 43.94 22 LEU B CA 1
ATOM 1432 C C . LEU B 1 22 ? -24.094 2.893 13.953 1 43.94 22 LEU B C 1
ATOM 1434 O O . LEU B 1 22 ? -23.203 3.695 14.219 1 43.94 22 LEU B O 1
ATOM 1438 N N . ALA B 1 23 ? -23.594 1.765 13.898 1 49.97 23 ALA B N 1
ATOM 1439 C CA . ALA B 1 23 ? -22.469 1.616 12.969 1 49.97 23 ALA B CA 1
ATOM 1440 C C . ALA B 1 23 ? -22.578 2.613 11.82 1 49.97 23 ALA B C 1
ATOM 1442 O O . ALA B 1 23 ? -23.547 2.605 11.07 1 49.97 23 ALA B O 1
ATOM 1443 N N . ALA B 1 24 ? -22.172 3.916 12 1 60.81 24 ALA B N 1
ATOM 1444 C CA . ALA B 1 24 ? -22.203 4.984 11.008 1 60.81 24 ALA B CA 1
ATOM 1445 C C . ALA B 1 24 ? -21.906 4.449 9.609 1 60.81 24 ALA B C 1
ATOM 1447 O O . ALA B 1 24 ? -21.062 3.568 9.445 1 60.81 24 ALA B O 1
ATOM 1448 N N . ASP B 1 25 ? -22.734 4.645 8.695 1 86.12 25 ASP B N 1
ATOM 1449 C CA . ASP B 1 25 ? -22.641 4.246 7.289 1 86.12 25 ASP B CA 1
ATOM 1450 C C . ASP B 1 25 ? -21.344 4.742 6.66 1 86.12 25 ASP B C 1
ATOM 1452 O O . ASP B 1 25 ? -21.062 5.941 6.66 1 86.12 25 ASP B O 1
ATOM 1456 N N . LYS B 1 26 ? -20.328 3.914 6.508 1 94.44 26 LYS B N 1
ATOM 1457 C CA . LYS B 1 26 ? -19.047 4.254 5.887 1 94.44 26 LYS B CA 1
ATOM 1458 C C . LYS B 1 26 ? -19.234 4.621 4.418 1 94.44 26 LYS B C 1
ATOM 1460 O O . LYS B 1 26 ? -20.094 4.051 3.732 1 94.44 26 LYS B O 1
ATOM 1465 N N . THR B 1 27 ? -18.516 5.617 4.039 1 96.62 27 THR B N 1
ATOM 1466 C CA . THR B 1 27 ? -18.484 6.023 2.639 1 96.62 27 THR B CA 1
ATOM 1467 C C . THR B 1 27 ? -17.562 5.109 1.832 1 96.62 27 THR B C 1
ATOM 1469 O O . THR B 1 27 ? -16.484 4.746 2.293 1 96.62 27 THR B O 1
ATOM 1472 N N . VAL B 1 28 ? -17.969 4.75 0.63 1 97.19 28 VAL B N 1
ATOM 1473 C CA . VAL B 1 28 ? -17.109 3.932 -0.229 1 97.19 28 VAL B CA 1
ATOM 1474 C C . VAL B 1 28 ? -16.234 4.832 -1.088 1 97.19 28 VAL B C 1
ATOM 1476 O O . VAL B 1 28 ? -16.719 5.762 -1.732 1 97.19 28 VAL B O 1
ATOM 1479 N N . ILE B 1 29 ? -14.938 4.59 -1.109 1 98.06 29 ILE B N 1
ATOM 1480 C CA . ILE B 1 29 ? -13.969 5.371 -1.869 1 98.06 29 ILE B CA 1
ATOM 1481 C C . ILE B 1 29 ? -13.203 4.457 -2.824 1 98.06 29 ILE B C 1
ATOM 1483 O O . ILE B 1 29 ? -12.984 3.281 -2.527 1 98.06 29 ILE B O 1
ATOM 1487 N N . GLY B 1 30 ? -12.859 4.969 -4.004 1 98.19 30 GLY B N 1
ATOM 1488 C CA . GLY B 1 30 ? -12.109 4.219 -4.996 1 98.19 30 GLY B CA 1
ATOM 1489 C C . GLY B 1 30 ? -10.617 4.23 -4.754 1 98.19 30 GLY B C 1
ATOM 1490 O O . GLY B 1 30 ? -10.148 4.781 -3.754 1 98.19 30 GLY B O 1
ATOM 1491 N N . PRO B 1 31 ? -9.844 3.598 -5.59 1 98.25 31 PRO B N 1
ATOM 1492 C CA . PRO B 1 31 ? -8.398 3.459 -5.414 1 98.25 31 PRO B CA 1
ATOM 1493 C C . PRO B 1 31 ? -7.648 4.766 -5.656 1 98.25 31 PRO B C 1
ATOM 1495 O O . PRO B 1 31 ? -6.465 4.875 -5.316 1 98.25 31 PRO B O 1
ATOM 1498 N N . VAL B 1 32 ? -8.312 5.719 -6.34 1 98.5 32 VAL B N 1
ATOM 1499 C CA . VAL B 1 32 ? -7.809 7.074 -6.543 1 98.5 32 VAL B CA 1
ATOM 1500 C C . VAL B 1 32 ? -8.914 8.086 -6.266 1 98.5 32 VAL B C 1
ATOM 1502 O O . VAL B 1 32 ? -10.039 7.926 -6.746 1 98.5 32 VAL B O 1
ATOM 1505 N N . ALA B 1 33 ? -8.641 9.102 -5.492 1 98.25 33 ALA B N 1
ATOM 1506 C CA . ALA B 1 33 ? -9.641 10.109 -5.141 1 98.25 33 ALA B CA 1
ATOM 1507 C C . ALA B 1 33 ? -9.047 11.508 -5.184 1 98.25 33 ALA B C 1
ATOM 1509 O O . ALA B 1 33 ? -7.871 11.703 -4.867 1 98.25 33 ALA B O 1
ATOM 1510 N N . ARG B 1 34 ? -9.828 12.453 -5.594 1 98.31 34 ARG B N 1
ATOM 1511 C CA . ARG B 1 34 ? -9.43 13.859 -5.512 1 98.31 34 ARG B CA 1
ATOM 1512 C C . ARG B 1 34 ? -9.633 14.398 -4.102 1 98.31 34 ARG B C 1
ATOM 1514 O O . ARG B 1 34 ? -10.75 14.422 -3.59 1 98.31 34 ARG B O 1
ATOM 1521 N N . LEU B 1 35 ? -8.57 14.836 -3.484 1 98.75 35 LEU B N 1
ATOM 1522 C CA . LEU B 1 35 ? -8.617 15.328 -2.111 1 98.75 35 LEU B CA 1
ATOM 1523 C C . LEU B 1 35 ? -7.832 16.625 -1.98 1 98.75 35 LEU B C 1
ATOM 1525 O O . LEU B 1 35 ? -6.824 16.828 -2.666 1 98.75 35 LEU B O 1
ATOM 1529 N N . ASN B 1 36 ? -8.273 17.406 -1.062 1 98.75 36 ASN B N 1
ATOM 1530 C CA . ASN B 1 36 ? -7.648 18.703 -0.79 1 98.75 36 ASN B CA 1
ATOM 1531 C C . ASN B 1 36 ? -6.746 18.641 0.438 1 98.75 36 ASN B C 1
ATOM 1533 O O . ASN B 1 36 ? -7.055 17.938 1.404 1 98.75 36 ASN B O 1
ATOM 1537 N N . VAL B 1 37 ? -5.633 19.312 0.329 1 98.88 37 VAL B N 1
ATOM 1538 C CA . VAL B 1 37 ? -4.801 19.625 1.487 1 98.88 37 VAL B CA 1
ATOM 1539 C C . VAL B 1 37 ? -4.863 21.125 1.78 1 98.88 37 VAL B C 1
ATOM 1541 O O . VAL B 1 37 ? -4.324 21.922 1.021 1 98.88 37 VAL B O 1
ATOM 1544 N N . VAL B 1 38 ? -5.383 21.453 2.893 1 98.94 38 VAL B N 1
ATOM 1545 C CA . VAL B 1 38 ? -5.707 22.828 3.207 1 98.94 38 VAL B CA 1
ATOM 1546 C C . VAL B 1 38 ? -4.426 23.656 3.312 1 98.94 38 VAL B C 1
ATOM 1548 O O . VAL B 1 38 ? -4.32 24.734 2.729 1 98.94 38 VAL B O 1
ATOM 1551 N N . GLU B 1 39 ? -3.393 23.172 3.961 1 98.81 39 GLU B N 1
ATOM 1552 C CA . GLU B 1 39 ? -2.16 23.906 4.223 1 98.81 39 GLU B CA 1
ATOM 1553 C C . GLU B 1 39 ? -1.4 24.188 2.932 1 98.81 39 GLU B C 1
ATOM 1555 O O . GLU B 1 39 ? -0.671 25.188 2.838 1 98.81 39 GLU B O 1
ATOM 1560 N N . ALA B 1 40 ? -1.642 23.359 1.95 1 98.69 40 ALA B N 1
ATOM 1561 C CA . ALA B 1 40 ? -1.018 23.578 0.648 1 98.69 40 ALA B CA 1
ATOM 1562 C C . ALA B 1 40 ? -1.914 24.422 -0.254 1 98.69 40 ALA B C 1
ATOM 1564 O O . ALA B 1 40 ? -1.46 24.953 -1.271 1 98.69 40 ALA B O 1
ATOM 1565 N N . ASP B 1 41 ? -3.176 24.469 0.133 1 98.38 41 ASP B N 1
ATOM 1566 C CA . ASP B 1 41 ? -4.199 25.047 -0.734 1 98.38 41 ASP B CA 1
ATOM 1567 C C . ASP B 1 41 ? -4.16 24.406 -2.123 1 98.38 41 ASP B C 1
ATOM 1569 O O . ASP B 1 41 ? -4.133 25.109 -3.133 1 98.38 41 ASP B O 1
ATOM 1573 N N . LEU B 1 42 ? -4.051 23.109 -2.207 1 98.62 42 LEU B N 1
ATOM 1574 C CA . LEU B 1 42 ? -3.967 22.328 -3.439 1 98.62 42 LEU B CA 1
ATOM 1575 C C . LEU B 1 42 ? -4.895 21.125 -3.385 1 98.62 42 LEU B C 1
ATOM 1577 O O . LEU B 1 42 ? -5.094 20.531 -2.32 1 98.62 42 LEU B O 1
ATOM 1581 N N . SER B 1 43 ? -5.418 20.828 -4.531 1 98.5 43 SER B N 1
ATOM 1582 C CA . SER B 1 43 ? -6.094 19.547 -4.75 1 98.5 43 SER B CA 1
ATOM 1583 C C . SER B 1 43 ? -5.137 18.516 -5.32 1 98.5 43 SER B C 1
ATOM 1585 O O . SER B 1 43 ? -4.316 18.828 -6.184 1 98.5 43 SER B O 1
ATOM 1587 N N . TYR B 1 44 ? -5.234 17.297 -4.828 1 98.62 44 TYR B N 1
ATOM 1588 C CA . TYR B 1 44 ? -4.391 16.188 -5.258 1 98.62 44 TYR B CA 1
ATOM 1589 C C . TYR B 1 44 ? -5.234 15.039 -5.805 1 98.62 44 TYR B C 1
ATOM 1591 O O . TYR B 1 44 ? -6.352 14.805 -5.336 1 98.62 44 TYR B O 1
ATOM 1599 N N . LEU B 1 45 ? -4.758 14.398 -6.805 1 98.19 45 LEU B N 1
ATOM 1600 C CA . LEU B 1 45 ? -5.148 13.008 -6.988 1 98.19 45 LEU B CA 1
ATOM 1601 C C . LEU B 1 45 ? -4.379 12.094 -6.039 1 98.19 45 LEU B C 1
ATOM 1603 O O . LEU B 1 45 ? -3.154 11.984 -6.133 1 98.19 45 LEU B O 1
ATOM 1607 N N . ALA B 1 46 ? -5.098 11.492 -5.137 1 98.62 46 ALA B N 1
ATOM 1608 C CA . ALA B 1 46 ? -4.465 10.703 -4.086 1 98.62 46 ALA B CA 1
ATOM 1609 C C . ALA B 1 46 ? -4.672 9.211 -4.32 1 98.62 46 ALA B C 1
ATOM 1611 O O . ALA B 1 46 ? -5.758 8.781 -4.715 1 98.62 46 ALA B O 1
ATOM 1612 N N . ARG B 1 47 ? -3.639 8.461 -4.137 1 98 47 ARG B N 1
ATOM 1613 C CA . ARG B 1 47 ? -3.756 7.008 -4.109 1 98 47 ARG B CA 1
ATOM 1614 C C . ARG B 1 47 ? -4.238 6.527 -2.744 1 98 47 ARG B C 1
ATOM 1616 O O . ARG B 1 47 ? -3.695 6.926 -1.711 1 98 47 ARG B O 1
ATOM 1623 N N . ILE B 1 48 ? -5.332 5.73 -2.744 1 98.75 48 ILE B N 1
ATOM 1624 C CA . ILE B 1 48 ? -5.844 5.117 -1.521 1 98.75 48 ILE B CA 1
ATOM 1625 C C . ILE B 1 48 ? -5.074 3.83 -1.229 1 98.75 48 ILE B C 1
ATOM 1627 O O . ILE B 1 48 ? -5.145 2.869 -1.998 1 98.75 48 ILE B O 1
ATOM 1631 N N . ASP B 1 49 ? -4.367 3.826 -0.164 1 97.69 49 ASP B N 1
ATOM 1632 C CA . ASP B 1 49 ? -3.363 2.805 0.112 1 97.69 49 ASP B CA 1
ATOM 1633 C C . ASP B 1 49 ? -3.584 2.172 1.484 1 97.69 49 ASP B C 1
ATOM 1635 O O . ASP B 1 49 ? -3.01 2.617 2.48 1 97.69 49 ASP B O 1
ATOM 1639 N N . THR B 1 50 ? -4.262 1.043 1.519 1 98.5 50 THR B N 1
ATOM 1640 C CA . THR B 1 50 ? -4.531 0.351 2.773 1 98.5 50 THR B CA 1
ATOM 1641 C C . THR B 1 50 ? -3.281 -0.372 3.271 1 98.5 50 THR B C 1
ATOM 1643 O O . THR B 1 50 ? -3.25 -0.864 4.398 1 98.5 50 THR B O 1
ATOM 1646 N N . GLY B 1 51 ? -2.211 -0.414 2.531 1 96.19 51 GLY B N 1
ATOM 1647 C CA . GLY B 1 51 ? -0.946 -0.988 2.961 1 96.19 51 GLY B CA 1
ATOM 1648 C C . GLY B 1 51 ? -0.125 -0.047 3.822 1 96.19 51 GLY B C 1
ATOM 1649 O O . GLY B 1 51 ? 0.801 -0.477 4.512 1 96.19 51 GLY B O 1
ATOM 1650 N N . ALA B 1 52 ? -0.444 1.155 3.762 1 95.38 52 ALA B N 1
ATOM 1651 C CA . ALA B 1 52 ? 0.278 2.168 4.527 1 95.38 52 ALA B CA 1
ATOM 1652 C C . ALA B 1 52 ? -0.463 2.514 5.812 1 95.38 52 ALA B C 1
ATOM 1654 O O . ALA B 1 52 ? -1.654 2.832 5.785 1 95.38 52 ALA B O 1
ATOM 1655 N N . SER B 1 53 ? 0.209 2.535 6.895 1 95.5 53 SER B N 1
ATOM 1656 C CA . SER B 1 53 ? -0.41 2.893 8.172 1 95.5 53 SER B CA 1
ATOM 1657 C C . SER B 1 53 ? -0.735 4.383 8.227 1 95.5 53 SER B C 1
ATOM 1659 O O . SER B 1 53 ? -1.776 4.773 8.758 1 95.5 53 SER B O 1
ATOM 1661 N N . LYS B 1 54 ? 0.179 5.188 7.59 1 97.31 54 LYS B N 1
ATOM 1662 C CA . LYS B 1 54 ? 0.009 6.637 7.648 1 97.31 54 LYS B CA 1
ATOM 1663 C C . LYS B 1 54 ? -0.131 7.23 6.246 1 97.31 54 LYS B C 1
ATOM 1665 O O . LYS B 1 54 ? 0.516 6.77 5.305 1 97.31 54 LYS B O 1
ATOM 1670 N N . THR B 1 55 ? -0.895 8.258 6.188 1 98.62 55 THR B N 1
ATOM 1671 C CA . THR B 1 55 ? -0.96 9.133 5.02 1 98.62 55 THR B CA 1
ATOM 1672 C C . THR B 1 55 ? 0.383 9.812 4.773 1 98.62 55 THR B C 1
ATOM 1674 O O . THR B 1 55 ? 1.112 10.109 5.723 1 98.62 55 THR B O 1
ATOM 1677 N N . SER B 1 56 ? 0.736 10 3.453 1 98.12 56 SER B N 1
ATOM 1678 C CA . SER B 1 56 ? 2.012 10.625 3.119 1 98.12 56 SER B CA 1
ATOM 1679 C C . SER B 1 56 ? 1.85 11.648 2.002 1 98.12 56 SER B C 1
ATOM 1681 O O . SER B 1 56 ? 0.995 11.492 1.127 1 98.12 56 SER B O 1
ATOM 1683 N N . ILE B 1 57 ? 2.695 12.711 2.027 1 98.81 57 ILE B N 1
ATOM 1684 C CA . ILE B 1 57 ? 2.672 13.75 1.001 1 98.81 57 ILE B CA 1
ATOM 1685 C C . ILE B 1 57 ? 4.086 13.984 0.476 1 98.81 57 ILE B C 1
ATOM 1687 O O . ILE B 1 57 ? 5.062 13.836 1.215 1 98.81 57 ILE B O 1
ATOM 1691 N N . HIS B 1 58 ? 4.184 14.289 -0.777 1 98.56 58 HIS B N 1
ATOM 1692 C CA . HIS B 1 58 ? 5.461 14.672 -1.365 1 98.56 58 HIS B CA 1
ATOM 1693 C C . HIS B 1 58 ? 6.047 15.891 -0.664 1 98.56 58 HIS B C 1
ATOM 1695 O O . HIS B 1 58 ? 5.363 16.906 -0.492 1 98.56 58 HIS B O 1
ATOM 1701 N N . ALA B 1 59 ? 7.25 15.789 -0.294 1 98.62 59 ALA B N 1
ATOM 1702 C CA . ALA B 1 59 ? 7.984 16.875 0.343 1 98.62 59 ALA B CA 1
ATOM 1703 C C . ALA B 1 59 ? 9.422 16.953 -0.171 1 98.62 59 ALA B C 1
ATOM 1705 O O . ALA B 1 59 ? 10.141 15.945 -0.166 1 98.62 59 ALA B O 1
ATOM 1706 N N . GLU B 1 60 ? 9.797 18.031 -0.635 1 98.12 60 GLU B N 1
ATOM 1707 C CA . GLU B 1 60 ? 11.172 18.312 -1.038 1 98.12 60 GLU B CA 1
ATOM 1708 C C . GLU B 1 60 ? 11.672 19.625 -0.435 1 98.12 60 GLU B C 1
ATOM 1710 O O . GLU B 1 60 ? 10.883 20.406 0.115 1 98.12 60 GLU B O 1
ATOM 1715 N N . ASN B 1 61 ? 12.992 19.797 -0.364 1 98.25 61 ASN B N 1
ATOM 1716 C CA . ASN B 1 61 ? 13.617 21 0.176 1 98.25 61 ASN B CA 1
ATOM 1717 C C . ASN B 1 61 ? 13.203 21.234 1.624 1 98.25 61 ASN B C 1
ATOM 1719 O O . ASN B 1 61 ? 12.836 22.359 1.985 1 98.25 61 ASN B O 1
ATOM 1723 N N . MET B 1 62 ? 13.273 20.281 2.426 1 98.75 62 MET B N 1
ATOM 1724 C CA . MET B 1 62 ? 12.852 20.359 3.822 1 98.75 62 MET B CA 1
ATOM 1725 C C . MET B 1 62 ? 13.875 21.125 4.66 1 98.75 62 MET B C 1
ATOM 1727 O O . MET B 1 62 ? 15.078 20.922 4.5 1 98.75 62 MET B O 1
ATOM 1731 N N . GLN B 1 63 ? 13.336 21.953 5.5 1 98.75 63 GLN B N 1
ATOM 1732 C CA . GLN B 1 63 ? 14.164 22.719 6.426 1 98.75 63 GLN B CA 1
ATOM 1733 C C . GLN B 1 63 ? 13.516 22.797 7.809 1 98.75 63 GLN B C 1
ATOM 1735 O O . GLN B 1 63 ? 12.352 23.188 7.934 1 98.75 63 GLN B O 1
ATOM 1740 N N . VAL B 1 64 ? 14.273 22.391 8.781 1 98.75 64 VAL B N 1
ATOM 1741 C CA . VAL B 1 64 ? 13.797 22.562 10.148 1 98.75 64 VAL B CA 1
ATOM 1742 C C . VAL B 1 64 ? 14.195 23.953 10.664 1 98.75 64 VAL B C 1
ATOM 1744 O O . VAL B 1 64 ? 15.359 24.344 10.578 1 98.75 64 VAL B O 1
ATOM 1747 N N . ILE B 1 65 ? 13.219 24.672 11.07 1 98.19 65 ILE B N 1
ATOM 1748 C CA . ILE B 1 65 ? 13.484 26 11.617 1 98.19 65 ILE B CA 1
ATOM 1749 C C . ILE B 1 65 ? 14.125 25.859 13 1 98.19 65 ILE B C 1
ATOM 1751 O O . ILE B 1 65 ? 13.516 25.328 13.922 1 98.19 65 ILE B O 1
ATOM 1755 N N . GLY B 1 66 ? 15.352 26.328 13.203 1 96.44 66 GLY B N 1
ATOM 1756 C CA . GLY B 1 66 ? 16.062 26.266 14.469 1 96.44 66 GLY B CA 1
ATOM 1757 C C . GLY B 1 66 ? 16.734 24.922 14.727 1 96.44 66 GLY B C 1
ATOM 1758 O O . GLY B 1 66 ? 16.984 24.562 15.875 1 96.44 66 GLY B O 1
ATOM 1759 N N . GLY B 1 67 ? 16.875 24.109 13.641 1 96.56 67 GLY B N 1
ATOM 1760 C CA . GLY B 1 67 ? 17.5 22.797 13.828 1 96.56 67 GLY B CA 1
ATOM 1761 C C . GLY B 1 67 ? 18.047 22.219 12.539 1 96.56 67 GLY B C 1
ATOM 1762 O O . GLY B 1 67 ? 17.781 22.734 11.453 1 96.56 67 GLY B O 1
ATOM 1763 N N . ASP B 1 68 ? 18.766 21.141 12.758 1 98.12 68 ASP B N 1
ATOM 1764 C CA . ASP B 1 68 ? 19.281 20.375 11.633 1 98.12 68 ASP B CA 1
ATOM 1765 C C . ASP B 1 68 ? 18.281 19.281 11.234 1 98.12 68 ASP B C 1
ATOM 1767 O O . ASP B 1 68 ? 17.703 18.625 12.094 1 98.12 68 ASP B O 1
ATOM 1771 N N . LEU B 1 69 ? 18.188 19.062 9.914 1 98 69 LEU B N 1
ATOM 1772 C CA . LEU B 1 69 ? 17.219 18.109 9.383 1 98 69 LEU B CA 1
ATOM 1773 C C . LEU B 1 69 ? 17.5 16.703 9.914 1 98 69 LEU B C 1
ATOM 1775 O O . LEU B 1 69 ? 16.562 15.922 10.133 1 98 69 LEU B O 1
ATOM 1779 N N . GLN B 1 70 ? 18.719 16.422 10.211 1 97.44 70 GLN B N 1
ATOM 1780 C CA . GLN B 1 70 ? 19.125 15.055 10.523 1 97.44 70 GLN B CA 1
ATOM 1781 C C . GLN B 1 70 ? 19.016 14.773 12.016 1 97.44 70 GLN B C 1
ATOM 1783 O O . GLN B 1 70 ? 19.328 13.672 12.477 1 97.44 70 GLN B O 1
ATOM 1788 N N . ASP B 1 71 ? 18.438 15.758 12.797 1 97.94 71 ASP B N 1
ATOM 1789 C CA . ASP B 1 71 ? 18.344 15.586 14.242 1 97.94 71 ASP B CA 1
ATOM 1790 C C . ASP B 1 71 ? 17.078 14.805 14.625 1 97.94 71 ASP B C 1
ATOM 1792 O O . ASP B 1 71 ? 16.891 14.461 15.789 1 97.94 71 ASP B O 1
ATOM 1796 N N . TRP B 1 72 ? 16.281 14.578 13.727 1 97.56 72 TRP B N 1
ATOM 1797 C CA . TRP B 1 72 ? 15.109 13.711 13.812 1 97.56 72 TRP B CA 1
ATOM 1798 C C . TRP B 1 72 ? 14.383 13.906 15.141 1 97.56 72 TRP B C 1
ATOM 1800 O O . TRP B 1 72 ? 13.836 14.984 15.398 1 97.56 72 TRP B O 1
ATOM 1810 N N . ASP B 1 73 ? 14.398 12.984 16.031 1 97.75 73 ASP B N 1
ATOM 1811 C CA . ASP B 1 73 ? 13.594 13.023 17.25 1 97.75 73 ASP B CA 1
ATOM 1812 C C . ASP B 1 73 ? 13.82 14.328 18.016 1 97.75 73 ASP B C 1
ATOM 1814 O O . ASP B 1 73 ? 12.906 14.844 18.656 1 97.75 73 ASP B O 1
ATOM 1818 N N . ASP B 1 74 ? 14.953 14.906 17.906 1 98.19 74 ASP B N 1
ATOM 1819 C CA . ASP B 1 74 ? 15.266 16.156 18.609 1 98.19 74 ASP B CA 1
ATOM 1820 C C . ASP B 1 74 ? 14.523 17.328 18 1 98.19 74 ASP B C 1
ATOM 1822 O O . ASP B 1 74 ? 14.453 18.406 18.594 1 98.19 74 ASP B O 1
ATOM 1826 N N . ASN B 1 75 ? 14.016 17.109 16.828 1 98.62 75 ASN B N 1
ATOM 1827 C CA . ASN B 1 75 ? 13.328 18.188 16.141 1 98.62 75 ASN B CA 1
ATOM 1828 C C . ASN B 1 75 ? 11.836 18.203 16.453 1 98.62 75 ASN B C 1
ATOM 1830 O O . ASN B 1 75 ? 11.117 19.109 16.047 1 98.62 75 ASN B O 1
ATOM 1834 N N . ILE B 1 76 ? 11.305 17.188 17.203 1 98.62 76 ILE B N 1
ATOM 1835 C CA . ILE B 1 76 ? 9.883 17.141 17.531 1 98.62 76 ILE B CA 1
ATOM 1836 C C . ILE B 1 76 ? 9.484 18.422 18.266 1 98.62 76 ILE B C 1
ATOM 1838 O O . ILE B 1 76 ? 10.172 18.844 19.203 1 98.62 76 ILE B O 1
ATOM 1842 N N . GLY B 1 77 ? 8.422 19.047 17.797 1 98.69 77 GLY B N 1
ATOM 1843 C CA . GLY B 1 77 ? 7.973 20.312 18.375 1 98.69 77 GLY B CA 1
ATOM 1844 C C . GLY B 1 77 ? 8.445 21.531 17.609 1 98.69 77 GLY B C 1
ATOM 1845 O O . GLY B 1 77 ? 7.895 22.609 17.781 1 98.69 77 GLY B O 1
ATOM 1846 N N . LYS B 1 78 ? 9.523 21.359 16.828 1 98.75 78 LYS B N 1
ATOM 1847 C CA . LYS B 1 78 ? 9.992 22.469 15.992 1 98.75 78 LYS B CA 1
ATOM 1848 C C . LYS B 1 78 ? 9.156 22.562 14.711 1 98.75 78 LYS B C 1
ATOM 1850 O O . LYS B 1 78 ? 8.352 21.672 14.422 1 98.75 78 LYS B O 1
ATOM 1855 N N . SER B 1 79 ? 9.383 23.641 14.039 1 98.81 79 SER B N 1
ATOM 1856 C CA . SER B 1 79 ? 8.719 23.828 12.75 1 98.81 79 SER B CA 1
ATOM 1857 C C . SER B 1 79 ? 9.578 23.297 11.602 1 98.81 79 SER B C 1
ATOM 1859 O O . SER B 1 79 ? 10.805 23.391 11.656 1 98.81 79 SER B O 1
ATOM 1861 N N . ILE B 1 80 ? 8.898 22.766 10.602 1 98.94 80 ILE B N 1
ATOM 1862 C CA . ILE B 1 80 ? 9.555 22.328 9.375 1 98.94 80 ILE B CA 1
ATOM 1863 C C . ILE B 1 80 ? 8.883 22.984 8.164 1 98.94 80 ILE B C 1
ATOM 1865 O O . ILE B 1 80 ? 7.652 23.094 8.117 1 98.94 80 ILE B O 1
ATOM 1869 N N . ARG B 1 81 ? 9.68 23.453 7.266 1 98.88 81 ARG B N 1
ATOM 1870 C CA . ARG B 1 81 ? 9.227 23.953 5.973 1 98.88 81 ARG B CA 1
ATOM 1871 C C . ARG B 1 81 ? 9.586 22.984 4.852 1 98.88 81 ARG B C 1
ATOM 1873 O O . ARG B 1 81 ? 10.672 22.406 4.855 1 98.88 81 ARG B O 1
ATOM 1880 N N . PHE B 1 82 ? 8.695 22.812 3.918 1 98.94 82 PHE B N 1
ATOM 1881 C CA . PHE B 1 82 ? 8.961 21.938 2.775 1 98.94 82 PHE B CA 1
ATOM 1882 C C . PHE B 1 82 ? 8.133 22.375 1.568 1 98.94 82 PHE B C 1
ATOM 1884 O O . PHE B 1 82 ? 7.137 23.078 1.713 1 98.94 82 PHE B O 1
ATOM 1891 N N . ASP B 1 83 ? 8.609 21.984 0.459 1 98.88 83 ASP B N 1
ATOM 1892 C CA . ASP B 1 83 ? 7.879 22.188 -0.786 1 98.88 83 ASP B CA 1
ATOM 1893 C C . ASP B 1 83 ? 7.16 20.906 -1.208 1 98.88 83 ASP B C 1
ATOM 1895 O O . ASP B 1 83 ? 7.648 19.812 -0.959 1 98.88 83 ASP B O 1
ATOM 1899 N N . THR B 1 84 ? 5.969 21.10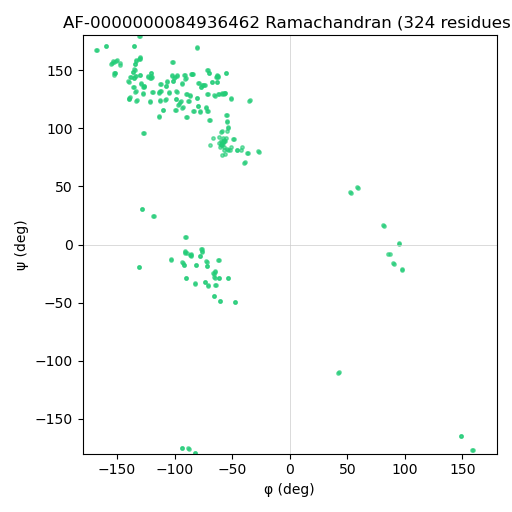9 -1.777 1 98.88 84 THR B N 1
ATOM 1900 C CA . THR B 1 84 ? 5.215 19.984 -2.324 1 98.88 84 THR B CA 1
ATOM 1901 C C . THR B 1 84 ? 4.648 20.328 -3.699 1 98.88 84 THR B C 1
ATOM 1903 O O . THR B 1 84 ? 4.871 21.422 -4.207 1 98.88 84 THR B O 1
ATOM 1906 N N . ALA B 1 85 ? 4.125 19.344 -4.328 1 98.62 85 ALA B N 1
ATOM 1907 C CA . ALA B 1 85 ? 3.469 19.516 -5.625 1 98.62 85 ALA B CA 1
ATOM 1908 C C . ALA B 1 85 ? 2.379 18.453 -5.828 1 98.62 85 ALA B C 1
ATOM 1910 O O . ALA B 1 85 ? 2.463 17.359 -5.281 1 98.62 85 ALA B O 1
ATOM 1911 N N . ASN B 1 86 ? 1.357 18.828 -6.523 1 98.31 86 ASN B N 1
ATOM 1912 C CA . ASN B 1 86 ? 0.373 17.828 -6.895 1 98.31 86 ASN B CA 1
ATOM 1913 C C . ASN B 1 86 ? 0.734 17.141 -8.211 1 98.31 86 ASN B C 1
ATOM 1915 O O . ASN B 1 86 ? 1.82 17.359 -8.75 1 98.31 86 ASN B O 1
ATOM 1919 N N . GLU B 1 87 ? -0.135 16.25 -8.719 1 96.25 87 GLU B N 1
ATOM 1920 C CA . GLU B 1 87 ? 0.151 15.422 -9.891 1 96.25 87 GLU B CA 1
ATOM 1921 C C . GLU B 1 87 ? 0.312 16.281 -11.141 1 96.25 87 GLU B C 1
ATOM 1923 O O . GLU B 1 87 ? 0.984 15.867 -12.094 1 96.25 87 GLU B O 1
ATOM 1928 N N . SER B 1 88 ? -0.269 17.5 -11.148 1 96.19 88 SER B N 1
ATOM 1929 C CA . SER B 1 88 ? -0.178 18.406 -12.297 1 96.19 88 SER B CA 1
ATOM 1930 C C . SER B 1 88 ? 1.094 19.234 -12.242 1 96.19 88 SER B C 1
ATOM 1932 O O . SER B 1 88 ? 1.388 19.984 -13.18 1 96.19 88 SER B O 1
ATOM 1934 N N . GLY B 1 89 ? 1.78 19.156 -11.117 1 97.06 89 GLY B N 1
ATOM 1935 C CA . GLY B 1 89 ? 3.021 19.906 -10.984 1 97.06 89 GLY B CA 1
ATOM 1936 C C . GLY B 1 89 ? 2.836 21.25 -10.312 1 97.06 89 GLY B C 1
ATOM 1937 O O . GLY B 1 89 ? 3.785 22.031 -10.203 1 97.06 89 GLY B O 1
ATOM 1938 N N . THR B 1 90 ? 1.56 21.609 -9.891 1 98.31 90 THR B N 1
ATOM 1939 C CA . THR B 1 90 ? 1.341 22.844 -9.148 1 98.31 90 THR B CA 1
ATOM 1940 C C . THR B 1 90 ? 2.031 22.781 -7.785 1 98.31 90 THR B C 1
ATOM 1942 O O . THR B 1 90 ? 1.807 21.844 -7.012 1 98.31 90 THR B O 1
ATOM 1945 N N . LYS B 1 91 ? 2.793 23.75 -7.488 1 98.56 91 LYS B N 1
ATOM 1946 C CA . LYS B 1 91 ? 3.662 23.719 -6.316 1 98.56 91 LYS B CA 1
ATOM 1947 C C . LYS B 1 91 ? 3.074 24.531 -5.176 1 98.56 91 LYS B C 1
ATOM 1949 O O . LYS B 1 91 ? 2.246 25.422 -5.402 1 98.56 91 LYS B O 1
ATOM 1954 N N . ALA B 1 92 ? 3.463 24.25 -3.957 1 98.81 92 ALA B N 1
ATOM 1955 C CA . ALA B 1 92 ? 3.158 25 -2.738 1 98.81 92 ALA B CA 1
ATOM 1956 C C . ALA B 1 92 ? 4.227 24.766 -1.674 1 98.81 92 ALA B C 1
ATOM 1958 O O . ALA B 1 92 ? 4.961 23.781 -1.725 1 98.81 92 ALA B O 1
ATOM 1959 N N . SER B 1 93 ? 4.355 25.656 -0.812 1 98.75 93 SER B N 1
ATOM 1960 C CA . SER B 1 93 ? 5.203 25.531 0.366 1 98.75 93 SER B CA 1
ATOM 1961 C C . SER B 1 93 ? 4.371 25.469 1.643 1 98.75 93 SER B C 1
ATOM 1963 O O . SER B 1 93 ? 3.396 26.203 1.79 1 98.75 93 SER B O 1
ATOM 1965 N N . ILE B 1 94 ? 4.73 24.609 2.543 1 98.88 94 ILE B N 1
ATOM 1966 C CA . ILE B 1 94 ? 4.004 24.422 3.793 1 98.88 94 ILE B CA 1
ATOM 1967 C C . ILE B 1 94 ? 4.965 24.547 4.973 1 98.88 94 ILE B C 1
ATOM 1969 O O . ILE B 1 94 ? 6.113 24.109 4.898 1 98.88 94 ILE B O 1
ATOM 1973 N N . GLU B 1 95 ? 4.57 25.203 5.945 1 98.81 95 GLU B N 1
ATOM 1974 C CA . GLU B 1 95 ? 5.219 25.172 7.254 1 98.81 95 GLU B CA 1
ATOM 1975 C C . GLU B 1 95 ? 4.312 24.547 8.305 1 98.81 95 GLU B C 1
ATOM 1977 O O . GLU B 1 95 ? 3.127 24.859 8.391 1 98.81 95 GLU B O 1
ATOM 1982 N N . ALA B 1 96 ? 4.824 23.656 9.016 1 98.88 96 ALA B N 1
ATOM 1983 C CA . ALA B 1 96 ? 4.039 22.938 10.023 1 98.88 96 ALA B CA 1
ATOM 1984 C C . ALA B 1 96 ? 4.914 22.484 11.188 1 98.88 96 ALA B C 1
ATOM 1986 O O . ALA B 1 96 ? 6.137 22.391 11.047 1 98.88 96 ALA B O 1
ATOM 1987 N N . GLU B 1 97 ? 4.301 22.25 12.273 1 98.81 97 GLU B N 1
ATOM 1988 C CA . GLU B 1 97 ? 5.02 21.719 13.43 1 98.81 97 GLU B CA 1
ATOM 1989 C C . GLU B 1 97 ? 5.289 20.234 13.281 1 98.81 97 GLU B C 1
ATOM 1991 O O . GLU B 1 97 ? 4.414 19.484 12.844 1 98.81 97 GLU B O 1
ATOM 1996 N N . ILE B 1 98 ? 6.496 19.828 13.602 1 98.94 98 ILE B N 1
ATOM 1997 C CA . ILE B 1 98 ? 6.828 18.406 13.609 1 98.94 98 ILE B CA 1
ATOM 1998 C C . ILE B 1 98 ? 6.148 17.734 14.797 1 98.94 98 ILE B C 1
ATOM 2000 O O . ILE B 1 98 ? 6.473 18.016 15.953 1 98.94 98 ILE B O 1
ATOM 2004 N N . ALA B 1 99 ? 5.25 16.859 14.508 1 98.94 99 ALA B N 1
ATOM 2005 C CA . ALA B 1 99 ? 4.48 16.188 15.547 1 98.94 99 ALA B CA 1
ATOM 2006 C C . ALA B 1 99 ? 5.172 14.898 15.992 1 98.94 99 ALA B C 1
ATOM 2008 O O . ALA B 1 99 ? 5.016 14.469 17.141 1 98.94 99 ALA B O 1
ATOM 2009 N N . ASP B 1 100 ? 5.938 14.227 15.141 1 98.75 100 ASP B N 1
ATOM 2010 C CA . ASP B 1 100 ? 6.547 12.922 15.398 1 98.75 100 ASP B CA 1
ATOM 2011 C C . ASP B 1 100 ? 7.594 12.586 14.344 1 98.75 100 ASP B C 1
ATOM 2013 O O . ASP B 1 100 ? 7.781 13.344 13.383 1 98.75 100 ASP B O 1
ATOM 2017 N N . VAL B 1 101 ? 8.352 11.594 14.609 1 98.44 101 VAL B N 1
ATOM 2018 C CA . VAL B 1 101 ? 9.227 10.945 13.648 1 98.44 101 VAL B CA 1
ATOM 2019 C C . VAL B 1 101 ? 8.867 9.461 13.531 1 98.44 101 VAL B C 1
ATOM 2021 O O . VAL B 1 101 ? 8.75 8.773 14.547 1 98.44 101 VAL B O 1
ATOM 2024 N N . LEU B 1 102 ? 8.586 9.109 12.297 1 96.88 102 LEU B N 1
ATOM 2025 C CA . LEU B 1 102 ? 8.211 7.715 12.07 1 96.88 102 LEU B CA 1
ATOM 2026 C C . LEU B 1 102 ? 9.352 6.945 11.414 1 96.88 102 LEU B C 1
ATOM 2028 O O . LEU B 1 102 ? 9.953 7.422 10.445 1 96.88 102 LEU B O 1
ATOM 2032 N N . HIS B 1 103 ? 9.625 5.805 12.023 1 91.25 103 HIS B N 1
ATOM 2033 C CA . HIS B 1 103 ? 10.594 4.891 11.43 1 91.25 103 HIS B CA 1
ATOM 2034 C C . HIS B 1 103 ? 9.922 3.906 10.484 1 91.25 103 HIS B C 1
ATOM 2036 O O . HIS B 1 103 ? 9.133 3.059 10.922 1 91.25 103 HIS B O 1
ATOM 2042 N N . ILE B 1 104 ? 10.188 4.086 9.141 1 86.75 104 ILE B N 1
ATOM 2043 C CA . ILE B 1 104 ? 9.531 3.273 8.117 1 86.75 104 ILE B CA 1
ATOM 2044 C C . ILE B 1 104 ? 10.461 2.15 7.676 1 86.75 104 ILE B C 1
ATOM 2046 O O . ILE B 1 104 ? 11.641 2.389 7.379 1 86.75 104 ILE B O 1
ATOM 2050 N N . ARG B 1 105 ? 9.938 0.956 7.777 1 79.44 105 ARG B N 1
ATOM 2051 C CA . ARG B 1 105 ? 10.641 -0.205 7.242 1 79.44 105 ARG B CA 1
ATOM 2052 C C . ARG B 1 105 ? 9.898 -0.795 6.051 1 79.44 105 ARG B C 1
ATOM 2054 O O . ARG B 1 105 ? 8.68 -0.977 6.098 1 79.44 105 ARG B O 1
ATOM 2061 N N . ASN B 1 106 ? 10.602 -0.898 4.875 1 75.5 106 ASN B N 1
ATOM 2062 C CA . ASN B 1 106 ? 10.031 -1.571 3.713 1 75.5 106 ASN B CA 1
ATOM 2063 C C . ASN B 1 106 ? 10.992 -2.602 3.133 1 75.5 106 ASN B C 1
ATOM 2065 O O . ASN B 1 106 ? 11.992 -2.957 3.77 1 75.5 106 ASN B O 1
ATOM 2069 N N . SER B 1 107 ? 10.555 -3.348 2.004 1 69.69 107 SER B N 1
ATOM 2070 C CA . SER B 1 107 ? 11.359 -4.414 1.419 1 69.69 107 SER B CA 1
ATOM 2071 C C . SER B 1 107 ? 12.688 -3.883 0.893 1 69.69 107 SER B C 1
ATOM 2073 O O . SER B 1 107 ? 13.633 -4.648 0.674 1 69.69 107 SER B O 1
ATOM 2075 N N . GLN B 1 108 ? 12.797 -2.541 0.792 1 70.31 108 GLN B N 1
ATOM 2076 C CA . GLN B 1 108 ? 14 -1.958 0.207 1 70.31 108 GLN B CA 1
ATOM 2077 C C . GLN B 1 108 ? 14.914 -1.392 1.287 1 70.31 108 GLN B C 1
ATOM 2079 O O . GLN B 1 108 ? 16.078 -1.08 1.021 1 70.31 108 GLN B O 1
ATOM 2084 N N . GLY B 1 109 ? 14.391 -1.254 2.562 1 76.81 109 GLY B N 1
ATOM 2085 C CA . GLY B 1 109 ? 15.195 -0.714 3.648 1 76.81 109 GLY B CA 1
ATOM 2086 C C . GLY B 1 109 ? 14.375 0.052 4.672 1 76.81 109 GLY B C 1
ATOM 2087 O O . GLY B 1 109 ? 13.195 -0.228 4.863 1 76.81 109 GLY B O 1
ATOM 2088 N N . SER B 1 110 ? 15.164 0.83 5.484 1 83.56 110 SER B N 1
ATOM 2089 C CA . SER B 1 110 ? 14.531 1.627 6.531 1 83.56 110 SER B CA 1
ATOM 2090 C C . SER B 1 110 ? 14.812 3.113 6.34 1 83.56 110 SER B C 1
ATOM 2092 O O . SER B 1 110 ? 15.836 3.486 5.754 1 83.56 110 SER B O 1
ATOM 2094 N N . GLU B 1 111 ? 13.852 3.922 6.656 1 88.94 111 GLU B N 1
ATOM 2095 C CA . GLU B 1 111 ? 14.039 5.371 6.621 1 88.94 111 GLU B CA 1
ATOM 2096 C C . GLU B 1 111 ? 13.211 6.055 7.707 1 88.94 111 GLU B C 1
ATOM 2098 O O . GLU B 1 111 ? 12.227 5.496 8.195 1 88.94 111 GLU B O 1
ATOM 2103 N N . ASP B 1 112 ? 13.742 7.258 8.039 1 94.31 112 ASP B N 1
ATOM 2104 C CA . ASP B 1 112 ? 12.969 8.102 8.953 1 94.31 112 ASP B CA 1
ATOM 2105 C C . ASP B 1 112 ? 12.172 9.148 8.18 1 94.31 112 ASP B C 1
ATOM 2107 O O . ASP B 1 112 ? 12.625 9.641 7.145 1 94.31 112 ASP B O 1
ATOM 2111 N N . ARG B 1 113 ? 11.016 9.414 8.742 1 97.25 113 ARG B N 1
ATOM 2112 C CA . ARG B 1 113 ? 10.195 10.461 8.141 1 97.25 113 ARG B CA 1
ATOM 2113 C C . ARG B 1 113 ? 9.602 11.375 9.211 1 97.25 113 ARG B C 1
ATOM 2115 O O . ARG B 1 113 ? 9.156 10.898 10.258 1 97.25 113 ARG B O 1
ATOM 2122 N N . TYR B 1 114 ? 9.68 12.633 8.914 1 98.69 114 TYR B N 1
ATOM 2123 C CA . TYR B 1 114 ? 8.961 13.555 9.773 1 98.69 114 TYR B CA 1
ATOM 2124 C C . TYR B 1 114 ? 7.453 13.422 9.594 1 98.69 114 TYR B C 1
ATOM 2126 O O . TYR B 1 114 ? 6.984 13.102 8.492 1 98.69 114 TYR B O 1
ATOM 2134 N N . VAL B 1 115 ? 6.719 13.648 10.68 1 98.94 115 VAL B N 1
ATOM 2135 C CA . VAL B 1 115 ? 5.262 13.602 10.695 1 98.94 115 VAL B CA 1
ATOM 2136 C C . VAL B 1 115 ? 4.703 14.961 11.109 1 98.94 115 VAL B C 1
ATOM 2138 O O . VAL B 1 115 ? 5.164 15.562 12.078 1 98.94 115 VAL B O 1
ATOM 2141 N N . VAL B 1 116 ? 3.766 15.445 10.352 1 98.94 116 VAL B N 1
ATOM 2142 C CA . VAL B 1 116 ? 3.113 16.719 10.656 1 98.94 116 VAL B CA 1
ATOM 2143 C C . VAL B 1 116 ? 1.598 16.547 10.602 1 98.94 116 VAL B C 1
ATOM 2145 O O . VAL B 1 116 ? 1.096 15.562 10.047 1 98.94 116 VAL B O 1
ATOM 2148 N N . TRP B 1 117 ? 0.882 17.453 11.211 1 98.88 117 TRP B N 1
ATOM 2149 C CA . TRP B 1 117 ? -0.57 17.516 11.086 1 98.88 117 TRP B CA 1
ATOM 2150 C C . TRP B 1 117 ? -0.971 18.344 9.859 1 98.88 117 TRP B C 1
ATOM 2152 O O . TRP B 1 117 ? -0.514 19.469 9.688 1 98.88 117 TRP B O 1
ATOM 2162 N N . LEU B 1 118 ? -1.805 17.812 9.016 1 98.94 118 LEU B N 1
ATOM 2163 C CA . LEU B 1 118 ? -2.414 18.516 7.902 1 98.94 118 LEU B CA 1
ATOM 2164 C C . LEU B 1 118 ? -3.908 18.234 7.824 1 98.94 118 LEU B C 1
ATOM 2166 O O . LEU B 1 118 ? -4.383 17.234 8.375 1 98.94 118 LEU B O 1
ATOM 2170 N N . HIS B 1 119 ? -4.668 19.141 7.227 1 98.94 119 HIS B N 1
ATOM 2171 C CA . HIS B 1 119 ? -6.082 18.922 6.949 1 98.94 119 HIS B CA 1
ATOM 2172 C C . HIS B 1 119 ? -6.281 18.359 5.543 1 98.94 119 HIS B C 1
ATOM 2174 O O . HIS B 1 119 ? -5.965 19.016 4.555 1 98.94 119 HIS B O 1
ATOM 2180 N N . VAL B 1 120 ? -6.82 17.156 5.434 1 98.88 120 VAL B N 1
ATOM 2181 C CA . VAL B 1 120 ? -6.953 16.438 4.168 1 98.88 120 VAL B CA 1
ATOM 2182 C C . VAL B 1 120 ? -8.391 15.961 3.994 1 98.88 120 VAL B C 1
ATOM 2184 O O . VAL B 1 120 ? -9.016 15.484 4.945 1 98.88 120 VAL B O 1
ATOM 2187 N N . GLY B 1 121 ? -8.914 16.078 2.854 1 98.56 121 GLY B N 1
ATOM 2188 C CA . GLY B 1 121 ? -10.227 15.516 2.564 1 98.56 121 GLY B CA 1
ATOM 2189 C C . GLY B 1 121 ? -10.898 16.156 1.364 1 98.56 121 GLY B C 1
ATOM 2190 O O . GLY B 1 121 ? -10.289 16.984 0.678 1 98.56 121 GLY B O 1
ATOM 2191 N N . PRO B 1 122 ? -12.156 15.719 1.094 1 97.5 122 PRO B N 1
ATOM 2192 C CA . PRO B 1 122 ? -12.922 16.438 0.082 1 97.5 122 PRO B CA 1
ATOM 2193 C C . PRO B 1 122 ? -13.031 17.938 0.385 1 97.5 122 PRO B C 1
ATOM 2195 O O . PRO B 1 122 ? -13.023 18.328 1.552 1 97.5 122 PRO B O 1
ATOM 2198 N N . GLU B 1 123 ? -13.07 18.656 -0.7 1 95.56 123 GLU B N 1
ATOM 2199 C CA . GLU B 1 123 ? -13.133 20.109 -0.537 1 95.56 123 GLU B CA 1
ATOM 2200 C C . GLU B 1 123 ? -14.25 20.5 0.428 1 95.56 123 GLU B C 1
ATOM 2202 O O . GLU B 1 123 ? -15.398 20.094 0.259 1 95.56 123 GLU B O 1
ATOM 2207 N N . GLY B 1 124 ? -13.953 21.219 1.436 1 96.5 124 GLY B N 1
ATOM 2208 C CA . GLY B 1 124 ? -14.93 21.703 2.404 1 96.5 124 GLY B CA 1
ATOM 2209 C C . GLY B 1 124 ? -15.195 20.719 3.523 1 96.5 124 GLY B C 1
ATOM 2210 O O . GLY B 1 124 ? -15.898 21.031 4.488 1 96.5 124 GLY B O 1
ATOM 2211 N N . LYS B 1 125 ? -14.688 19.5 3.445 1 97.44 125 LYS B N 1
ATOM 2212 C CA . LYS B 1 125 ? -14.898 18.453 4.445 1 97.44 125 LYS B CA 1
ATOM 2213 C C . LYS B 1 125 ? -13.57 17.844 4.891 1 97.44 125 LYS B C 1
ATOM 2215 O O . LYS B 1 125 ? -13.492 16.641 5.133 1 97.44 125 LYS B O 1
ATOM 2220 N N . GLU B 1 126 ? -12.539 18.672 4.863 1 98.38 126 GLU B N 1
ATOM 2221 C CA . GLU B 1 126 ? -11.219 18.188 5.258 1 98.38 126 GLU B CA 1
ATOM 2222 C C . GLU B 1 126 ? -11.148 17.953 6.762 1 98.38 126 GLU B C 1
ATOM 2224 O O . GLU B 1 126 ? -11.812 18.641 7.539 1 98.38 126 GLU B O 1
ATOM 2229 N N . ARG B 1 127 ? -10.359 17.047 7.199 1 98.25 127 ARG B N 1
ATOM 2230 C CA . ARG B 1 127 ? -10.109 16.781 8.617 1 98.25 127 ARG B CA 1
ATOM 2231 C C . ARG B 1 127 ? -8.617 16.625 8.891 1 98.25 127 ARG B C 1
ATOM 2233 O O . ARG B 1 127 ? -7.848 16.328 7.977 1 98.25 127 ARG B O 1
ATOM 2240 N N . ARG B 1 128 ? -8.336 16.844 10.117 1 98.5 128 ARG B N 1
ATOM 2241 C CA . ARG B 1 128 ? -6.941 16.781 10.539 1 98.5 128 ARG B CA 1
ATOM 2242 C C . ARG B 1 128 ? -6.445 15.344 10.594 1 98.5 128 ARG B C 1
ATOM 2244 O O . ARG B 1 128 ? -7.141 14.461 11.102 1 98.5 128 ARG B O 1
ATOM 2251 N N . VAL B 1 129 ? -5.242 15.109 10.102 1 98.81 129 VAL B N 1
ATOM 2252 C CA . VAL B 1 129 ? -4.637 13.781 10.094 1 98.81 129 VAL B CA 1
ATOM 2253 C C . VAL B 1 129 ? -3.115 13.906 10.133 1 98.81 129 VAL B C 1
ATOM 2255 O O . VAL B 1 129 ? -2.555 14.891 9.648 1 98.81 129 VAL B O 1
ATOM 2258 N N . LEU B 1 130 ? -2.447 12.953 10.797 1 98.88 130 LEU B N 1
ATOM 2259 C CA . LEU B 1 130 ? -0.99 12.883 10.758 1 98.88 130 LEU B CA 1
ATOM 2260 C C . LEU B 1 130 ? -0.504 12.422 9.391 1 98.88 130 LEU B C 1
ATOM 2262 O O . LEU B 1 130 ? -0.983 11.422 8.859 1 98.88 130 LEU B O 1
ATOM 2266 N N . VAL B 1 131 ? 0.451 13.203 8.844 1 98.94 131 VAL B N 1
ATOM 2267 C CA . VAL B 1 131 ? 0.963 12.977 7.496 1 98.94 131 VAL B CA 1
ATOM 2268 C C . VAL B 1 131 ? 2.488 12.891 7.527 1 98.94 131 VAL B C 1
ATOM 2270 O O . VAL B 1 131 ? 3.148 13.758 8.109 1 98.94 131 VAL B O 1
ATOM 2273 N N . THR B 1 132 ? 3.021 11.859 6.914 1 98.5 132 THR B N 1
ATOM 2274 C CA . THR B 1 132 ? 4.473 11.766 6.805 1 98.5 132 THR B CA 1
ATOM 2275 C C . THR B 1 132 ? 4.977 12.539 5.59 1 98.5 132 THR B C 1
ATOM 2277 O O . THR B 1 132 ? 4.27 12.656 4.586 1 98.5 132 THR B O 1
ATOM 2280 N N . LEU B 1 133 ? 6.141 13.094 5.738 1 98.62 133 LEU B N 1
ATOM 2281 C CA . LEU B 1 133 ? 6.801 13.812 4.656 1 98.62 133 LEU B CA 1
ATOM 2282 C C . LEU B 1 133 ? 7.797 12.906 3.934 1 98.62 133 LEU B C 1
ATOM 2284 O O . LEU B 1 133 ? 8.719 12.375 4.551 1 98.62 133 LEU B O 1
ATOM 2288 N N . LYS B 1 134 ? 7.586 12.727 2.656 1 95.12 134 LYS B N 1
ATOM 2289 C CA . LYS B 1 134 ? 8.43 11.836 1.859 1 95.12 134 LYS B CA 1
ATOM 2290 C C . LYS B 1 134 ? 8.703 12.43 0.479 1 95.12 134 LYS B C 1
ATOM 2292 O O . LYS B 1 134 ? 7.824 13.07 -0.11 1 95.12 134 LYS B O 1
ATOM 2297 N N . GLU B 1 135 ? 10 12.234 0.02 1 93.06 135 GLU B N 1
ATOM 2298 C CA . GLU B 1 135 ? 10.273 12.578 -1.371 1 93.06 135 GLU B CA 1
ATOM 2299 C C . GLU B 1 135 ? 9.594 11.602 -2.328 1 93.06 135 GLU B C 1
ATOM 2301 O O . GLU B 1 135 ? 9.977 10.43 -2.4 1 93.06 135 GLU B O 1
ATOM 2306 N N . ARG B 1 136 ? 8.539 12.062 -2.98 1 92.62 136 ARG B N 1
ATOM 2307 C CA . ARG B 1 136 ? 7.758 11.25 -3.904 1 92.62 136 ARG B CA 1
ATOM 2308 C C . ARG B 1 136 ? 7.797 11.828 -5.312 1 92.62 136 ARG B C 1
ATOM 2310 O O . ARG B 1 136 ? 6.887 11.594 -6.109 1 92.62 136 ARG B O 1
ATOM 2317 N N . GLY B 1 137 ? 8.805 12.562 -5.625 1 91.75 137 GLY B N 1
ATOM 2318 C CA . GLY B 1 137 ? 8.969 13.227 -6.906 1 91.75 137 GLY B CA 1
ATOM 2319 C C . GLY B 1 137 ? 8.703 12.32 -8.094 1 91.75 137 GLY B C 1
ATOM 2320 O O . GLY B 1 137 ? 7.875 12.633 -8.945 1 91.75 137 GLY B O 1
ATOM 2321 N N . PRO B 1 138 ? 9.305 11.172 -8.086 1 88.81 138 PRO B N 1
ATOM 2322 C CA . PRO B 1 138 ? 9.164 10.305 -9.258 1 88.81 138 PRO B CA 1
ATOM 2323 C C . PRO B 1 138 ? 7.824 9.578 -9.305 1 88.81 138 PRO B C 1
ATOM 2325 O O . PRO B 1 138 ? 7.477 8.977 -10.32 1 88.81 138 PRO B O 1
ATOM 2328 N N . MET B 1 139 ? 7.027 9.625 -8.227 1 93 139 MET B N 1
ATOM 2329 C CA . MET B 1 139 ? 5.777 8.875 -8.141 1 93 139 MET B CA 1
ATOM 2330 C C . MET B 1 139 ? 4.633 9.656 -8.781 1 93 139 MET B C 1
ATOM 2332 O O . MET B 1 139 ? 4.613 10.891 -8.734 1 93 139 MET B O 1
ATOM 2336 N N . THR B 1 140 ? 3.719 8.992 -9.367 1 92.81 140 THR B N 1
ATOM 2337 C CA . THR B 1 140 ? 2.545 9.594 -9.984 1 92.81 140 THR B CA 1
ATOM 2338 C C . THR B 1 140 ? 1.716 10.352 -8.953 1 92.81 140 THR B C 1
ATOM 2340 O O . THR B 1 140 ? 1.345 11.508 -9.172 1 92.81 140 THR B O 1
ATOM 2343 N N . TYR B 1 141 ? 1.456 9.719 -7.867 1 96.31 141 TYR B N 1
ATOM 2344 C CA . TYR B 1 141 ? 0.636 10.312 -6.816 1 96.31 141 TYR B CA 1
ATOM 2345 C C . TYR B 1 141 ? 1.505 10.984 -5.758 1 96.31 141 TYR B C 1
ATOM 2347 O O . TYR B 1 141 ? 2.338 10.328 -5.129 1 96.31 141 TYR B O 1
ATOM 2355 N N . LYS B 1 142 ? 1.251 12.203 -5.562 1 98.19 142 LYS B N 1
ATOM 2356 C CA . LYS B 1 142 ? 2.031 13.016 -4.633 1 98.19 142 LYS B CA 1
ATOM 2357 C C . LYS B 1 142 ? 1.426 12.984 -3.23 1 98.19 142 LYS B C 1
ATOM 2359 O O . LYS B 1 142 ? 2.018 13.5 -2.281 1 98.19 142 LYS B O 1
ATOM 2364 N N . LEU B 1 143 ? 0.243 12.359 -3.117 1 98.75 143 LEU B N 1
ATOM 2365 C CA . LEU B 1 143 ? -0.482 12.141 -1.87 1 98.75 143 LEU B CA 1
ATOM 2366 C C . LEU B 1 143 ? -0.974 10.703 -1.774 1 98.75 143 LEU B C 1
ATOM 2368 O O . LEU B 1 143 ? -1.636 10.203 -2.689 1 98.75 143 LEU B O 1
ATOM 2372 N N . LEU B 1 144 ? -0.558 10.062 -0.672 1 98.12 144 LEU B N 1
ATOM 2373 C CA . LEU B 1 144 ? -1.059 8.734 -0.357 1 98.12 144 LEU B CA 1
ATOM 2374 C C . LEU B 1 144 ? -1.94 8.766 0.887 1 98.12 144 LEU B C 1
ATOM 2376 O O . LEU B 1 144 ? -1.578 9.375 1.895 1 98.12 144 LEU B O 1
ATOM 2380 N N . ILE B 1 145 ? -3.08 8.133 0.769 1 98.81 145 ILE B N 1
ATOM 2381 C CA . ILE B 1 145 ? -3.988 8.055 1.908 1 98.81 145 ILE B CA 1
ATOM 2382 C C . ILE B 1 145 ? -3.84 6.699 2.598 1 98.81 145 ILE B C 1
ATOM 2384 O O . ILE B 1 145 ? -4.094 5.656 1.992 1 98.81 145 ILE B O 1
ATOM 2388 N N . GLY B 1 146 ? -3.389 6.766 3.812 1 98.56 146 GLY B N 1
ATOM 2389 C CA . GLY B 1 146 ? -3.162 5.551 4.582 1 98.56 146 GLY B CA 1
ATOM 2390 C C . GLY B 1 146 ? -4.344 5.164 5.449 1 98.56 146 GLY B C 1
ATOM 2391 O O . GLY B 1 146 ? -5.383 5.824 5.422 1 98.56 146 GLY B O 1
ATOM 2392 N N . ARG B 1 147 ? -4.121 4.125 6.238 1 98.69 147 ARG B N 1
ATOM 2393 C CA . ARG B 1 147 ? -5.172 3.562 7.078 1 98.69 147 ARG B CA 1
ATOM 2394 C C . ARG B 1 147 ? -5.609 4.559 8.148 1 98.69 147 ARG B C 1
ATOM 2396 O O . ARG B 1 147 ? -6.777 4.578 8.547 1 98.69 147 ARG B O 1
ATOM 2403 N N . ASN B 1 148 ? -4.738 5.445 8.578 1 98.5 148 ASN B N 1
ATOM 2404 C CA . ASN B 1 148 ? -5.078 6.402 9.625 1 98.5 148 ASN B CA 1
ATOM 2405 C C . ASN B 1 148 ? -6.172 7.367 9.164 1 98.5 148 ASN B C 1
ATOM 2407 O O . ASN B 1 148 ? -6.996 7.801 9.969 1 98.5 148 ASN B O 1
ATOM 2411 N N . TRP B 1 149 ? -6.156 7.699 7.938 1 98.75 149 TRP B N 1
ATOM 2412 C CA . TRP B 1 149 ? -7.195 8.586 7.426 1 98.75 149 TRP B CA 1
ATOM 2413 C C . TRP B 1 149 ? -8.461 7.812 7.09 1 98.75 149 TRP B C 1
ATOM 2415 O O . TRP B 1 149 ? -9.578 8.305 7.293 1 98.75 149 TRP B O 1
ATOM 2425 N N . LEU B 1 150 ? -8.336 6.617 6.652 1 98.69 150 LEU B N 1
ATOM 2426 C CA . LEU B 1 150 ? -9.453 5.793 6.199 1 98.69 150 LEU B CA 1
ATOM 2427 C C . LEU B 1 150 ? -10.281 5.309 7.379 1 98.69 150 LEU B C 1
ATOM 2429 O O . LEU B 1 150 ? -11.492 5.113 7.254 1 98.69 150 LEU B O 1
ATOM 2433 N N . ALA B 1 151 ? -9.648 5.09 8.477 1 97.69 151 ALA B N 1
ATOM 2434 C CA . ALA B 1 151 ? -10.258 4.441 9.641 1 97.69 151 ALA B CA 1
ATOM 2435 C C . ALA B 1 151 ? -11.508 5.184 10.086 1 97.69 151 ALA B C 1
ATOM 2437 O O . ALA B 1 151 ? -11.508 6.41 10.211 1 97.69 151 ALA B O 1
ATOM 2438 N N . GLY B 1 152 ? -12.57 4.414 10.258 1 94.38 152 GLY B N 1
ATOM 2439 C CA . GLY B 1 152 ? -13.805 4.938 10.836 1 94.38 152 GLY B CA 1
ATOM 2440 C C . GLY B 1 152 ? -14.758 5.484 9.789 1 94.38 152 GLY B C 1
ATOM 2441 O O . GLY B 1 152 ? -15.969 5.559 10.023 1 94.38 152 GLY B O 1
ATOM 2442 N N . GLU B 1 153 ? -14.281 5.75 8.57 1 95.56 153 GLU B N 1
ATOM 2443 C CA . GLU B 1 153 ? -15.133 6.555 7.703 1 95.56 153 GLU B CA 1
ATOM 2444 C C . GLU B 1 153 ? -15.281 5.914 6.324 1 95.56 153 GLU B C 1
ATOM 2446 O O . GLU B 1 153 ? -16.234 6.211 5.598 1 95.56 153 GLU B O 1
ATOM 2451 N N . TYR B 1 154 ? -14.367 5.016 5.992 1 97.88 154 TYR B N 1
ATOM 2452 C CA . TYR B 1 154 ? -14.352 4.648 4.578 1 97.88 154 TYR B CA 1
ATOM 2453 C C . TYR B 1 154 ? -14.242 3.139 4.406 1 97.88 154 TYR B C 1
ATOM 2455 O O . TYR B 1 154 ? -13.594 2.461 5.207 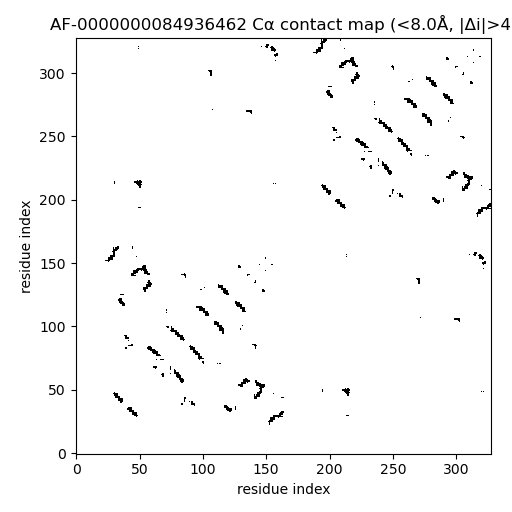1 97.88 154 TYR B O 1
ATOM 2463 N N . LEU B 1 155 ? -14.914 2.652 3.412 1 98.12 155 LEU B N 1
ATOM 2464 C CA . LEU B 1 155 ? -14.617 1.395 2.736 1 98.12 155 LEU B CA 1
ATOM 2465 C C . LEU B 1 155 ? -13.922 1.645 1.403 1 98.12 155 LEU B C 1
ATOM 2467 O O . LEU B 1 155 ? -14.234 2.609 0.704 1 98.12 155 LEU B O 1
ATOM 2471 N N . VAL B 1 156 ? -13.031 0.769 1.033 1 98.69 156 VAL B N 1
ATOM 2472 C CA . VAL B 1 156 ? -12.32 0.956 -0.229 1 98.69 156 VAL B CA 1
ATOM 2473 C C . VAL B 1 156 ? -12.805 -0.069 -1.251 1 98.69 156 VAL B C 1
ATOM 2475 O O . VAL B 1 156 ? -12.812 -1.271 -0.978 1 98.69 156 VAL B O 1
ATOM 2478 N N . ASP B 1 157 ? -13.25 0.396 -2.385 1 98.38 157 ASP B N 1
ATOM 2479 C CA . ASP B 1 157 ? -13.594 -0.421 -3.547 1 98.38 157 ASP B CA 1
ATOM 2480 C C . ASP B 1 157 ? -12.641 -0.141 -4.707 1 98.38 157 ASP B C 1
ATOM 2482 O O . ASP B 1 157 ? -12.75 0.894 -5.371 1 98.38 157 ASP B O 1
ATOM 2486 N N . VAL B 1 158 ? -11.781 -1.133 -4.996 1 98.38 158 VAL B N 1
ATOM 2487 C CA . VAL B 1 158 ? -10.711 -0.867 -5.953 1 98.38 158 VAL B CA 1
ATOM 2488 C C . VAL B 1 158 ? -11.273 -0.877 -7.371 1 98.38 158 VAL B C 1
ATOM 2490 O O . VAL B 1 158 ? -10.57 -0.551 -8.328 1 98.38 158 VAL B O 1
ATOM 2493 N N . GLU B 1 159 ? -12.492 -1.164 -7.551 1 96.19 159 GLU B N 1
ATOM 2494 C CA . GLU B 1 159 ? -13.094 -1.223 -8.875 1 96.19 159 GLU B CA 1
ATOM 2495 C C . GLU B 1 159 ? -13.719 0.115 -9.258 1 96.19 159 GLU B C 1
ATOM 2497 O O . GLU B 1 159 ? -14.109 0.319 -10.414 1 96.19 159 GLU B O 1
ATOM 2502 N N . LEU B 1 160 ? -13.883 0.926 -8.234 1 94.44 160 LEU B N 1
ATOM 2503 C CA . LEU B 1 160 ? -14.422 2.234 -8.594 1 94.44 160 LEU B CA 1
ATOM 2504 C C . LEU B 1 160 ? -13.461 2.98 -9.516 1 94.44 160 LEU B C 1
ATOM 2506 O O . LEU B 1 160 ? -12.242 2.854 -9.383 1 94.44 160 LEU B O 1
ATOM 2510 N N . PRO B 1 161 ? -14.023 3.703 -10.406 1 87.94 161 PRO B N 1
ATOM 2511 C CA . PRO B 1 161 ? -13.164 4.422 -11.352 1 87.94 161 PRO B CA 1
ATOM 2512 C C . PRO B 1 161 ? -12.273 5.457 -10.672 1 87.94 161 PRO B C 1
ATOM 2514 O O . PRO B 1 161 ? -12.68 6.074 -9.68 1 87.94 161 PRO B O 1
ATOM 2517 N N . ASP B 1 162 ? -11.117 5.598 -11.211 1 85.75 162 ASP B N 1
ATOM 2518 C CA . ASP B 1 162 ? -10.211 6.637 -10.734 1 85.75 162 ASP B CA 1
ATOM 2519 C C . ASP B 1 162 ? -10.812 8.023 -10.938 1 85.75 162 ASP B C 1
ATOM 2521 O O . ASP B 1 162 ? -11.375 8.312 -12 1 85.75 162 ASP B O 1
ATOM 2525 N N . GLU B 1 163 ? -10.766 8.68 -9.906 1 83.31 163 GLU B N 1
ATOM 2526 C CA . GLU B 1 163 ? -11.133 10.078 -10.109 1 83.31 163 GLU B CA 1
ATOM 2527 C C . GLU B 1 163 ? -10.094 10.805 -10.961 1 83.31 163 GLU B C 1
ATOM 2529 O O . GLU B 1 163 ? -8.906 10.477 -10.914 1 83.31 163 GLU B O 1
ATOM 2534 N N . LYS B 1 164 ? -10.609 11.656 -11.852 1 74.25 164 LYS B N 1
ATOM 2535 C CA . LYS B 1 164 ? -9.727 12.43 -12.727 1 74.25 164 LYS B CA 1
ATOM 2536 C C . LYS B 1 164 ? -9.633 13.875 -12.258 1 74.25 164 LYS B C 1
ATOM 2538 O O . LYS B 1 164 ? -10.562 14.406 -11.656 1 74.25 164 LYS B O 1
#

Foldseek 3Di:
DPPPPPPPPPPPPPDPPPPPPPLPDAAEDAQWDWKDWVQFRDIATEGEDAPAAFKAAAWDPKDWDPDDPPPFVVSQQTKMKTKGAHLVGDIGIGIFGFHHKDWDQDPVGIDIWTWGWIFMGHVPPTDIGIYTYDNQPVPNGRIYHYPRNSPSHYDYDHPDDHDD/DPPPPDPPPPPPPPDPPPPPPPLPDAAEDAQWDWKDWVQFRDIATEGEDAPAAFKAAAWDPKDWDPDDPPPFVVSQQTKMKTKGAHLVRDIGIGIFGFHHKDWDQDPVGIDIWTWGWIFMGHVPPTDIGIYTYDNCPVPNGRIYHYPRNSPSHYDYDHPDDHDD

Nearest PDB structures (foldseek):
  2pma-assembly1_A  TM=8.393E-01  e=1.833E-09  Legionella pneumophila subsp. pneumophila str. Philadelphia 1
  2pma-assembly2_B  TM=8.246E-01  e=3.161E-09  Legionella pneumophila subsp. pneumophila str. Philadelphia 1
  2jys-assembly1_A  TM=7.269E-01  e=9.646E-03  Macaque simian foamy virus
  7q5p-assembly1_C  TM=4.157E-01  e=8.413E-01  Pseudomonas protegens Pf-5
  2in5-assembly1_B  TM=2.306E-01  e=1.451E+00  Escherichia coli K-12

pLDDT: mean 89.19, std 17.67, range [35.16, 98.94]

Secondary structure (DSSP, 8-state):
-------------------------PEEE-SEEEEEEGGGTEEEEEEE-TT-SSEEEE-EEEEEETS-GGGGGGGTTSEEEEEEE-TT--EEEEEEEEEEEEEEEETTEEEEEEEEEEEEESTT--EEEEEEEE--TTSS-SEEE-HHHHTTTEEE-TTSPPP-/-------------------------PEEE-SEEEEEEGGGTEEEEEEE-TT-SSEEEE-EEEEEETS-GGGGGGGTTSEEEEEEE-TT--EEEEEEEEEEEEEEEETTEEEEEEEEEEEEESTT--EEEEEEEE--TTSS-SEEE-HHHHTTTEEE-TTSPPP-

Sequence (328 aa):
MVKHYCKVLLLALLLPLAGTSLAADKTVIGPVARLNVVEADLSYLARIDTGASKTSIHAENMQVIGGDLQDWDDNIGKSIRFDTANESGTKASIEAEIADVLHIRNSQGSEDRYVVWLHVGPEGKERRVLVTLKERGPMTYKLLIGRNWLAGEYLVDVELPDEKMVKHYCKVLLLALLLPLAGTSLAADKTVIGPVARLNVVEADLSYLARIDTGASKTSIHAENMQVIGGDLQDWDDNIGKSIRFDTANESGTKASIEAEIADVLHIRNSQGSEDRYVVWLHVGPEGKERRVLVTLKERGPMTYKLLIGRNWLAGEYLVDVELPDEK

Solvent-accessible surface area (backbone atoms only — not comparable to full-atom values): 18111 Å² total; per-residue (Å²): 136,85,80,78,79,77,79,78,78,77,77,78,78,76,69,78,78,72,71,70,73,65,76,70,84,55,45,78,39,33,36,26,40,68,30,26,32,60,72,52,71,41,69,28,55,22,37,34,18,51,64,31,67,55,19,34,34,28,32,42,82,68,42,36,61,95,52,61,72,87,48,49,76,77,42,50,71,31,41,36,34,30,33,34,40,34,66,86,61,57,69,35,63,38,73,41,50,27,71,42,66,45,81,44,76,57,74,88,45,73,47,79,26,50,21,27,72,43,35,45,26,46,84,95,62,51,42,79,41,68,30,33,49,39,63,25,80,92,41,74,47,22,30,39,39,8,34,65,68,37,46,89,45,38,29,38,30,62,69,42,68,64,56,130,135,85,78,80,78,79,80,78,78,78,78,77,78,76,70,77,77,73,72,71,72,66,74,71,83,53,45,77,40,33,36,24,39,68,29,26,32,61,73,51,71,43,68,28,55,22,36,34,18,50,64,33,67,54,18,33,35,27,34,43,82,69,42,35,59,95,53,61,72,86,48,50,75,77,42,52,72,32,41,36,35,30,34,34,41,32,66,87,61,59,69,35,64,41,74,41,48,27,72,42,67,44,81,45,74,56,75,88,45,74,48,80,26,52,22,27,71,44,34,44,25,44,82,94,61,50,42,80,40,66,30,32,49,38,62,25,81,91,42,74,49,23,31,38,41,8,32,66,69,37,45,87,46,38,30,38,31,62,67,42,69,64,56,129

Radius of gyration: 28.1 Å; Cα contacts (8 Å, |Δi|>4): 775; chains: 2; bounding box: 90×52×107 Å

Organism: Ferrimonas balearica (strain DSM 9799 / CCM 4581 / KCTC 23876 / PAT) (NCBI:txid550540)